Protein AF-A0A2D6HNE3-F1 (afdb_monomer)

pLDDT: mean 80.01, std 15.39, range [33.22, 96.12]

Secondary structure (DSSP, 8-state):
--SHHHHHHHHHHHHHHHHHHHHHHHHHHHHHHHHHHHHHHHHHHHHHHHHHHHHHHHHHHHHHHHHHHHHHHHHHTTS------TT---HHHHHTGGGGGGG-HHHHHHHHHHHHHHHHHHHHHHTS-HHHHHHTHHHHHHHHHHHHHHHHHHHHHHHHHHHHHH-HHHHHHHHHHHHHHHHHHHHHHHHHTTSS----S---TTTTTT--HHHH--SHHHHHHHHHHHHHHHHHHHHHTTS-HHHHHHHHHHHHHHHHHHHHHHHTPPPPHHHHHHHHHHHHHH-

Mean predicted aligned error: 10.55 Å

Foldseek 3Di:
DPDPPVVVVVVCVVVVVVVVVVVVVVVVVVVVVVVVVVVVLLVLLLVLLVLLLLLLVLLVQQLVLLLVQLVQLVCVVPDVDDRDSVSNDCDSCVVCVVCLCSLPDLLSVLSCVLVVLSVVLSVVVVVDDPVVSNVCSVVNNLSSLLSSLSSLLSSLLSNLSSQVSVALVSLVVCVVVNLVVNQVSVLVLCVSLVQFDDPDDPDDPVNCPVDGSLNRGPDPVLSVLVVQLSVLVVVLSVPSNPDDSVVNSVSSSLSSLSSSVSSCVSNVRDDDPVSVVSVVVSVVVVD

Sequence (287 aa):
MSSTFVEFFAGSMPFWGAFSIASATLLAVLLNYRNTKKTNQKALLRKSSSFSSALASELIDNSHNLMDLYFQLQNLSKKNITVNYKKLSLSAYERLLDQIGDLGPDLSFMIVDAYGDIARLKSRLDIRTSKEIKEMLDDLLPDIQTVLIKATSASIVMYFYADYLCGKKWLKIIEKQRYLWFEQSLEEFMSYAGKVDIESGFIDIEAHQDKTLLQRVKNTEDKKYVQDIIKVYKTTYANIQTCEQWRAQLMLRAFYFKIKNRLCLILNAEADIYDKMSEKRFKEFLS

Solvent-accessible surface area (backbone atoms only — not comparable to full-atom values): 15774 Å² total; per-residue (Å²): 142,78,67,70,67,58,55,57,53,64,69,38,50,62,55,56,51,52,50,51,53,51,50,51,50,53,50,50,50,53,52,48,51,51,49,52,53,52,51,52,51,50,52,50,32,49,53,44,19,53,51,29,38,44,46,15,51,50,24,46,54,33,27,55,48,38,54,53,41,51,55,48,57,70,39,48,83,79,42,100,65,84,83,75,64,83,72,64,70,58,63,55,52,68,77,44,49,92,51,39,70,69,64,34,73,61,47,33,51,56,49,52,53,36,51,49,46,49,50,51,53,48,53,59,53,73,80,46,53,77,65,57,50,61,76,39,41,84,66,47,52,59,51,46,52,52,42,30,42,39,23,50,27,49,18,56,42,25,42,52,49,18,40,54,49,68,26,61,72,46,42,69,72,43,44,68,62,51,50,53,52,50,50,50,57,51,46,55,52,34,33,74,61,69,48,29,85,77,83,89,62,92,72,56,81,76,79,51,72,87,60,54,70,71,75,55,37,73,48,71,64,56,31,50,43,51,50,51,46,53,52,51,50,56,52,49,61,62,53,44,65,75,48,56,70,72,58,35,35,53,52,42,43,45,47,30,52,54,42,33,55,42,51,28,60,65,64,71,46,87,80,54,73,69,55,60,57,48,51,52,56,42,51,65,72,75,106

Radius of gyration: 27.33 Å; Cα contacts (8 Å, |Δi|>4): 211; chains: 1; bounding box: 67×38×105 Å

Nearest PDB structures (foldseek):
  8wjo-assembly1_B  TM=1.724E-01  e=1.726E+00  Saccharomyces cerevisiae S288C
  7n6g-assembly1_3T  TM=1.813E-01  e=3.077E+00  Chlamydomonas reinhardtii

Structure (mmCIF, N/CA/C/O backbone):
data_AF-A0A2D6HNE3-F1
#
_entry.id   AF-A0A2D6HNE3-F1
#
loop_
_atom_site.group_PDB
_atom_site.id
_atom_site.type_symbol
_atom_site.label_atom_id
_atom_site.label_alt_id
_atom_site.label_comp_id
_atom_site.label_asym_id
_atom_site.label_entity_id
_atom_site.label_seq_id
_atom_site.pdbx_PDB_ins_code
_atom_site.Cartn_x
_atom_site.Cartn_y
_atom_site.Cartn_z
_atom_site.occupancy
_atom_site.B_iso_or_equiv
_atom_site.auth_seq_id
_atom_site.auth_comp_id
_atom_site.auth_asym_id
_atom_site.auth_atom_id
_atom_site.pdbx_PDB_model_num
ATOM 1 N N . MET A 1 1 ? 42.423 5.170 -77.826 1.00 44.28 1 MET A N 1
ATOM 2 C CA . MET A 1 1 ? 41.278 4.528 -77.142 1.00 44.28 1 MET A CA 1
ATOM 3 C C . MET A 1 1 ? 41.383 4.780 -75.639 1.00 44.28 1 MET A C 1
ATOM 5 O O . MET A 1 1 ? 41.978 3.971 -74.945 1.00 44.28 1 MET A O 1
ATOM 9 N N . SER A 1 2 ? 40.880 5.912 -75.133 1.00 47.94 2 SER A N 1
ATOM 10 C CA . SER A 1 2 ? 40.871 6.189 -73.679 1.00 47.94 2 SER A CA 1
ATOM 11 C C . SER A 1 2 ? 39.792 7.191 -73.231 1.00 47.94 2 SER A C 1
ATOM 13 O O . SER A 1 2 ? 39.925 7.784 -72.166 1.00 47.94 2 SER A O 1
ATOM 15 N N . SER A 1 3 ? 38.740 7.420 -74.024 1.00 49.31 3 SER A N 1
ATOM 16 C CA . SER A 1 3 ? 37.690 8.403 -73.701 1.00 49.31 3 SER A CA 1
ATOM 17 C C . SER A 1 3 ? 36.470 7.803 -72.991 1.00 49.31 3 SER A C 1
ATOM 19 O O . SER A 1 3 ? 35.759 8.518 -72.302 1.00 49.31 3 SER A O 1
ATOM 21 N N . THR A 1 4 ? 36.252 6.489 -73.064 1.00 52.78 4 THR A N 1
ATOM 22 C CA . THR A 1 4 ? 35.036 5.846 -72.532 1.00 52.78 4 THR A CA 1
ATOM 23 C C . THR A 1 4 ? 35.067 5.550 -71.030 1.00 52.78 4 THR A C 1
ATOM 25 O O . THR A 1 4 ? 34.012 5.419 -70.417 1.00 52.78 4 THR A O 1
ATOM 28 N N . PHE A 1 5 ? 36.244 5.469 -70.398 1.00 45.00 5 PHE A N 1
ATOM 29 C CA . PHE A 1 5 ? 36.340 5.146 -68.964 1.00 45.00 5 PHE A CA 1
ATOM 30 C C . PHE A 1 5 ? 36.135 6.377 -68.064 1.00 45.00 5 PHE A C 1
ATOM 32 O O . PHE A 1 5 ? 35.533 6.271 -67.001 1.00 45.00 5 PHE A O 1
ATOM 39 N N . VAL A 1 6 ? 36.581 7.562 -68.497 1.00 45.06 6 VAL A N 1
ATOM 40 C CA . VAL A 1 6 ? 36.460 8.808 -67.716 1.00 45.06 6 VAL A CA 1
ATOM 41 C C . VAL A 1 6 ? 35.028 9.363 -67.756 1.00 45.06 6 VAL A C 1
ATOM 43 O O . VAL A 1 6 ? 34.525 9.833 -66.737 1.00 45.06 6 VAL A O 1
ATOM 46 N N . GLU A 1 7 ? 34.319 9.221 -68.880 1.00 45.00 7 GLU A N 1
ATOM 47 C CA . GLU A 1 7 ? 32.912 9.641 -69.004 1.00 45.00 7 GLU A CA 1
ATOM 48 C C . GLU A 1 7 ? 31.951 8.770 -68.171 1.00 45.00 7 GLU A C 1
ATOM 50 O O . GLU A 1 7 ? 30.965 9.276 -67.632 1.00 45.00 7 GLU A O 1
ATOM 55 N N . PHE A 1 8 ? 32.276 7.489 -67.955 1.00 46.25 8 PHE A N 1
ATOM 56 C CA . PHE A 1 8 ? 31.496 6.591 -67.092 1.00 46.25 8 PHE A CA 1
ATOM 57 C C . PHE A 1 8 ? 31.598 6.957 -65.596 1.00 46.25 8 PHE A C 1
ATOM 59 O O . PHE A 1 8 ? 30.633 6.809 -64.839 1.00 46.25 8 PHE A O 1
ATOM 66 N N . PHE A 1 9 ? 32.744 7.492 -65.156 1.00 43.78 9 PHE A N 1
ATOM 67 C CA . PHE A 1 9 ? 32.929 7.975 -63.780 1.00 43.78 9 PHE A CA 1
ATOM 68 C C . PHE A 1 9 ? 32.359 9.384 -63.557 1.00 43.78 9 PHE A C 1
ATOM 70 O O . PHE A 1 9 ? 31.815 9.657 -62.486 1.00 43.78 9 PHE A O 1
ATOM 77 N N . ALA A 1 10 ? 32.393 10.259 -64.567 1.00 44.25 10 ALA A N 1
ATOM 78 C CA . ALA A 1 10 ? 31.809 11.599 -64.471 1.00 44.25 10 ALA A CA 1
ATOM 79 C C . ALA A 1 10 ? 30.266 11.578 -64.415 1.00 44.25 10 ALA A C 1
ATOM 81 O O . ALA A 1 10 ? 29.666 12.359 -63.678 1.00 44.25 10 ALA A O 1
ATOM 82 N N . GLY A 1 11 ? 29.616 10.649 -65.129 1.00 46.47 11 GLY A N 1
ATOM 83 C CA . GLY A 1 11 ? 28.155 10.493 -65.114 1.00 46.47 11 GLY A CA 1
ATOM 84 C C . GLY A 1 11 ? 27.588 9.778 -63.878 1.00 46.47 11 GLY A C 1
ATOM 85 O O . GLY A 1 11 ? 26.399 9.901 -63.593 1.00 46.47 11 GLY A O 1
ATOM 86 N N . SER A 1 12 ? 28.416 9.050 -63.120 1.00 49.12 12 SER A N 1
ATOM 87 C CA . SER A 1 12 ? 27.979 8.261 -61.958 1.00 49.12 12 SER A CA 1
ATOM 88 C C . SER A 1 12 ? 28.211 8.958 -60.610 1.00 49.12 12 SER A C 1
ATOM 90 O O . SER A 1 12 ? 27.461 8.703 -59.666 1.00 49.12 12 SER A O 1
ATOM 92 N N . MET A 1 13 ? 29.162 9.896 -60.501 1.00 46.16 13 MET A N 1
ATOM 93 C CA . MET A 1 13 ? 29.389 10.693 -59.279 1.00 46.16 13 MET A CA 1
ATOM 94 C C . MET A 1 13 ? 28.135 11.397 -58.711 1.00 46.16 13 MET A C 1
ATOM 96 O O . MET A 1 13 ? 27.947 11.345 -57.492 1.00 46.16 13 MET A O 1
ATOM 100 N N . PRO A 1 14 ? 27.238 12.001 -59.520 1.00 54.00 14 PRO A N 1
ATOM 101 C CA . PRO A 1 14 ? 26.020 12.630 -59.003 1.00 54.00 14 PRO A CA 1
ATOM 102 C C . PRO A 1 14 ? 25.037 11.601 -58.431 1.00 54.00 14 PRO A C 1
ATOM 104 O O . PRO A 1 14 ? 24.342 11.883 -57.458 1.00 54.00 14 PRO A O 1
ATOM 107 N N . PHE A 1 15 ? 25.004 10.394 -59.005 1.00 53.91 15 PHE A N 1
ATOM 108 C CA . PHE A 1 15 ? 24.110 9.311 -58.596 1.00 53.91 15 PHE A CA 1
ATOM 109 C C . PHE A 1 15 ? 24.547 8.691 -57.261 1.00 53.91 15 PHE A C 1
ATOM 111 O O . PHE A 1 15 ? 23.729 8.521 -56.360 1.00 53.91 15 PHE A O 1
ATOM 118 N N . TRP A 1 16 ? 25.849 8.444 -57.081 1.00 49.53 16 TRP A N 1
ATOM 119 C CA . TRP A 1 16 ? 26.414 7.984 -55.805 1.00 49.53 16 TRP A CA 1
ATOM 120 C C . TRP A 1 16 ? 26.354 9.071 -54.715 1.00 49.53 16 TRP A C 1
ATOM 122 O O . TRP A 1 16 ? 26.069 8.772 -53.552 1.00 49.53 16 TRP A O 1
ATOM 132 N N . GLY A 1 17 ? 26.529 10.346 -55.084 1.00 50.38 17 GLY A N 1
ATOM 133 C CA . GLY A 1 17 ? 26.320 11.495 -54.195 1.00 50.38 17 GLY A CA 1
ATOM 134 C C . GLY A 1 17 ? 24.865 11.625 -53.730 1.00 50.38 17 GLY A C 1
ATOM 135 O O . GLY A 1 17 ? 24.599 11.705 -52.535 1.00 50.38 17 GLY A O 1
ATOM 136 N N . ALA A 1 18 ? 23.898 11.547 -54.646 1.00 59.28 18 ALA A N 1
ATOM 137 C CA . ALA A 1 18 ? 22.474 11.586 -54.311 1.00 59.28 18 ALA A CA 1
ATOM 138 C C . ALA A 1 18 ? 22.027 10.367 -53.483 1.00 59.28 18 ALA A C 1
ATOM 140 O O . ALA A 1 18 ? 21.265 10.520 -52.529 1.00 59.28 18 ALA A O 1
ATOM 141 N N . PHE A 1 19 ? 22.538 9.168 -53.784 1.00 57.62 19 PHE A N 1
ATOM 142 C CA . PHE A 1 19 ? 22.261 7.953 -53.011 1.00 57.62 19 PHE A CA 1
ATOM 143 C C . PHE A 1 19 ? 22.845 8.020 -51.588 1.00 57.62 19 PHE A C 1
ATOM 145 O O . PHE A 1 19 ? 22.177 7.658 -50.616 1.00 57.62 19 PHE A O 1
ATOM 152 N N . SER A 1 20 ? 24.065 8.542 -51.429 1.00 60.81 20 SER A N 1
ATOM 153 C CA . SER A 1 20 ? 24.679 8.738 -50.107 1.00 60.81 20 SER A CA 1
ATOM 154 C C . SER A 1 20 ? 23.940 9.793 -49.275 1.00 60.81 20 SER A C 1
ATOM 156 O O . SER A 1 20 ? 23.669 9.551 -48.101 1.00 60.81 20 SER A O 1
ATOM 158 N N . ILE A 1 21 ? 23.486 10.895 -49.882 1.00 67.88 21 ILE A N 1
ATOM 159 C CA . ILE A 1 21 ? 22.634 11.894 -49.214 1.00 67.88 21 ILE A CA 1
ATOM 160 C C . ILE A 1 21 ? 21.275 11.294 -48.832 1.00 67.88 21 ILE A C 1
ATOM 162 O O . ILE A 1 21 ? 20.827 11.470 -47.698 1.00 67.88 21 ILE A O 1
ATOM 166 N N . ALA A 1 22 ? 20.625 10.545 -49.727 1.00 66.25 22 ALA A N 1
ATOM 167 C CA . ALA A 1 22 ? 19.333 9.917 -49.451 1.00 66.25 22 ALA A CA 1
ATOM 168 C C . ALA A 1 22 ? 19.431 8.888 -48.310 1.00 66.25 22 ALA A C 1
ATOM 170 O O . ALA A 1 22 ? 18.613 8.901 -47.390 1.00 66.25 22 ALA A O 1
ATOM 171 N N . SER A 1 23 ? 20.470 8.048 -48.314 1.00 66.69 23 SER A N 1
ATOM 172 C CA . SER A 1 23 ? 20.719 7.068 -47.248 1.00 66.69 23 SER A CA 1
ATOM 173 C C . SER A 1 23 ? 21.070 7.723 -45.904 1.00 66.69 23 SER A C 1
ATOM 175 O O . SER A 1 23 ? 20.518 7.323 -44.877 1.00 66.69 23 SER A O 1
ATOM 177 N N . ALA A 1 24 ? 21.899 8.773 -45.895 1.00 70.44 24 ALA A N 1
ATOM 178 C CA . ALA A 1 24 ? 22.216 9.550 -44.696 1.00 70.44 24 ALA A CA 1
ATOM 179 C C . ALA A 1 24 ? 20.975 10.249 -44.123 1.00 70.44 24 ALA A C 1
ATOM 181 O O . ALA A 1 24 ? 20.759 10.241 -42.911 1.00 70.44 24 ALA A O 1
ATOM 182 N N . THR A 1 25 ? 20.118 10.787 -44.993 1.00 74.69 25 THR A N 1
ATOM 183 C CA . THR A 1 25 ? 18.842 11.400 -44.603 1.00 74.69 25 THR A CA 1
ATOM 184 C C . THR A 1 25 ? 17.909 10.367 -43.972 1.00 74.69 25 THR A C 1
ATOM 186 O O . THR A 1 25 ? 17.339 10.614 -42.911 1.00 74.69 25 THR A O 1
ATOM 189 N N . LEU A 1 26 ? 17.799 9.176 -44.566 1.00 74.00 26 LEU A N 1
ATOM 190 C CA . LEU A 1 26 ? 16.953 8.097 -44.055 1.00 74.00 26 LEU A CA 1
ATOM 191 C C . LEU A 1 26 ? 17.453 7.578 -42.695 1.00 74.00 26 LEU A C 1
ATOM 193 O O . LEU A 1 26 ? 16.664 7.405 -41.766 1.00 74.00 26 LEU A O 1
ATOM 197 N N . LEU A 1 27 ? 18.771 7.423 -42.535 1.00 78.12 27 LEU A N 1
ATOM 198 C CA . LEU A 1 27 ? 19.420 7.126 -41.252 1.00 78.12 27 LEU A CA 1
ATOM 199 C C . LEU A 1 27 ? 19.159 8.217 -40.206 1.00 78.12 27 LEU A C 1
ATOM 201 O O . LEU A 1 27 ? 18.800 7.896 -39.073 1.00 78.12 27 LEU A O 1
ATOM 205 N N . ALA A 1 28 ? 19.280 9.495 -40.572 1.00 75.56 28 ALA A N 1
ATOM 206 C CA . ALA A 1 28 ? 19.012 10.618 -39.676 1.00 75.56 28 ALA A CA 1
ATOM 207 C C . ALA A 1 28 ? 17.543 10.656 -39.223 1.00 75.56 28 ALA A C 1
ATOM 209 O O . ALA A 1 28 ? 17.274 10.840 -38.036 1.00 75.56 28 ALA A O 1
ATOM 210 N N . VAL A 1 29 ? 16.590 10.409 -40.128 1.00 82.44 29 VAL A N 1
ATOM 211 C CA . VAL A 1 29 ? 15.158 10.311 -39.797 1.00 82.44 29 VAL A CA 1
ATOM 212 C C . VAL A 1 29 ? 14.890 9.131 -38.860 1.00 82.44 29 VAL A C 1
ATOM 214 O O . VAL A 1 29 ? 14.188 9.300 -37.864 1.00 82.44 29 VAL A O 1
ATOM 217 N N . LEU A 1 30 ? 15.484 7.959 -39.107 1.00 81.38 30 LEU A N 1
ATOM 218 C CA . LEU A 1 30 ? 15.339 6.790 -38.231 1.00 81.38 30 LEU A CA 1
ATOM 219 C C . LEU A 1 30 ? 15.937 7.025 -36.836 1.00 81.38 30 LEU A C 1
ATOM 221 O O . LEU A 1 30 ? 15.330 6.641 -35.832 1.00 81.38 30 LEU A O 1
ATOM 225 N N . LEU A 1 31 ? 17.105 7.668 -36.754 1.00 80.56 31 LEU A N 1
ATOM 226 C CA . LEU A 1 31 ? 17.741 8.037 -35.488 1.00 80.56 31 LEU A CA 1
ATOM 227 C C . LEU A 1 31 ? 16.915 9.080 -34.730 1.00 80.56 31 LEU A C 1
ATOM 229 O O . LEU A 1 31 ? 16.682 8.908 -33.532 1.00 80.56 31 LEU A O 1
ATOM 233 N N . ASN A 1 32 ? 16.410 10.106 -35.418 1.00 80.50 32 ASN A N 1
ATOM 234 C CA . ASN A 1 32 ? 15.532 11.114 -34.828 1.00 80.50 32 ASN A CA 1
ATOM 235 C C . ASN A 1 32 ? 14.220 10.500 -34.342 1.00 80.50 32 ASN A C 1
ATOM 237 O O . ASN A 1 32 ? 13.839 10.727 -33.200 1.00 80.50 32 ASN A O 1
ATOM 241 N N . TYR A 1 33 ? 13.571 9.646 -35.135 1.00 83.75 33 TYR A N 1
ATOM 242 C CA . TYR A 1 33 ? 12.359 8.941 -34.717 1.00 83.75 33 TYR A CA 1
ATOM 243 C C . TYR A 1 33 ? 12.604 8.075 -33.474 1.00 83.75 33 TYR A C 1
ATOM 245 O O . TYR A 1 33 ? 11.836 8.130 -32.510 1.00 83.75 33 TYR A O 1
ATOM 253 N N . ARG A 1 34 ? 13.710 7.316 -33.444 1.00 81.12 34 ARG A N 1
ATOM 254 C CA . ARG A 1 34 ? 14.111 6.524 -32.270 1.00 81.12 34 ARG A CA 1
ATOM 255 C C . ARG A 1 34 ? 14.374 7.398 -31.044 1.00 81.12 34 ARG A C 1
ATOM 257 O O . ARG A 1 34 ? 13.927 7.044 -29.952 1.00 81.12 34 ARG A O 1
ATOM 264 N N . ASN A 1 35 ? 15.064 8.524 -31.211 1.00 80.31 35 ASN A N 1
ATOM 265 C CA . ASN A 1 35 ? 15.345 9.460 -30.126 1.00 80.31 35 ASN A CA 1
ATOM 266 C C . ASN A 1 35 ? 14.062 10.101 -29.594 1.00 80.31 35 ASN A C 1
ATOM 268 O O . ASN A 1 35 ? 13.835 10.057 -28.388 1.00 80.31 35 ASN A O 1
ATOM 272 N N . THR A 1 36 ? 13.181 10.601 -30.463 1.00 78.69 36 THR A N 1
ATOM 273 C CA . THR A 1 36 ? 11.876 11.157 -30.075 1.00 78.69 36 THR A CA 1
ATOM 274 C C . THR A 1 36 ? 11.032 10.114 -29.349 1.00 78.69 36 THR A C 1
ATOM 276 O O . THR A 1 36 ? 10.531 10.385 -28.259 1.00 78.69 36 THR A O 1
ATOM 279 N N . LYS A 1 37 ? 10.944 8.882 -29.873 1.00 83.88 37 LYS A N 1
ATOM 280 C CA . LYS A 1 37 ? 10.222 7.779 -29.218 1.00 83.88 37 LYS A CA 1
ATOM 281 C C . LYS A 1 37 ? 10.767 7.501 -27.813 1.00 83.88 37 LYS A C 1
ATOM 283 O O . LYS A 1 37 ? 9.996 7.378 -26.864 1.00 83.88 37 LYS A O 1
ATOM 288 N N . LYS A 1 38 ? 12.094 7.453 -27.660 1.00 80.75 38 LYS A N 1
ATOM 289 C CA . LYS A 1 38 ? 12.764 7.229 -26.369 1.00 80.75 38 LYS A CA 1
ATOM 290 C C . LYS A 1 38 ? 12.540 8.384 -25.389 1.00 80.75 38 LYS A C 1
ATOM 292 O O . LYS A 1 38 ? 12.350 8.139 -24.199 1.00 80.75 38 LYS A O 1
ATOM 297 N N . THR A 1 39 ? 12.561 9.627 -25.861 1.00 79.12 39 THR A N 1
ATOM 298 C CA . THR A 1 39 ? 12.307 10.818 -25.038 1.00 79.12 39 THR A CA 1
ATOM 299 C C . THR A 1 39 ? 10.858 10.861 -24.562 1.00 79.12 39 THR A C 1
ATOM 301 O O . THR A 1 39 ? 10.626 11.041 -23.367 1.00 79.12 39 THR A O 1
ATOM 304 N N . ASN A 1 40 ? 9.898 10.587 -25.448 1.00 82.25 40 ASN A N 1
ATOM 305 C CA . ASN A 1 40 ? 8.476 10.531 -25.105 1.00 82.25 40 ASN A CA 1
ATOM 306 C C . ASN A 1 40 ? 8.187 9.434 -24.077 1.00 82.25 40 ASN A C 1
ATOM 308 O O . ASN A 1 40 ? 7.503 9.681 -23.088 1.00 82.25 40 ASN A O 1
ATOM 312 N N . GLN A 1 41 ? 8.776 8.247 -24.248 1.00 84.69 41 GLN A N 1
ATOM 313 C CA . GLN A 1 41 ? 8.630 7.161 -23.279 1.00 84.69 41 GLN A CA 1
ATOM 314 C C . GLN A 1 41 ? 9.202 7.537 -21.903 1.00 84.69 41 GLN A C 1
ATOM 316 O O . GLN A 1 41 ? 8.577 7.269 -20.883 1.00 84.69 41 GLN A O 1
ATOM 321 N N . LYS A 1 42 ? 10.364 8.202 -21.849 1.00 83.75 42 LYS A N 1
ATOM 322 C CA . LYS A 1 42 ? 10.925 8.698 -20.580 1.00 83.75 42 LYS A CA 1
ATOM 323 C C . LYS A 1 42 ? 10.032 9.745 -19.914 1.00 83.75 42 LYS A C 1
ATOM 325 O O . LYS A 1 42 ? 9.922 9.742 -18.692 1.00 83.75 42 LYS A O 1
ATOM 330 N N . ALA A 1 43 ? 9.437 10.648 -20.692 1.00 81.62 43 ALA A N 1
ATOM 331 C CA . ALA A 1 43 ? 8.524 11.661 -20.174 1.00 81.62 43 ALA A CA 1
ATOM 332 C C . ALA A 1 43 ? 7.255 11.021 -19.588 1.00 81.62 43 ALA A C 1
ATOM 334 O O . ALA A 1 43 ? 6.874 11.362 -18.470 1.00 81.62 43 ALA A O 1
ATOM 335 N N . LEU A 1 44 ? 6.674 10.041 -20.290 1.00 84.56 44 LEU A N 1
ATOM 336 C CA . LEU A 1 44 ? 5.535 9.256 -19.807 1.00 84.56 44 LEU A CA 1
ATOM 337 C C . LEU A 1 44 ? 5.864 8.566 -18.477 1.00 84.56 44 LEU A C 1
ATOM 339 O O . LEU A 1 44 ? 5.163 8.772 -17.496 1.00 84.56 44 LEU A O 1
ATOM 343 N N . LEU A 1 45 ? 6.980 7.829 -18.410 1.00 85.69 45 LEU A N 1
ATOM 344 C CA . LEU A 1 45 ? 7.395 7.125 -17.190 1.00 85.69 45 LEU A CA 1
ATOM 345 C C . LEU A 1 45 ? 7.594 8.073 -16.000 1.00 85.69 45 LEU A C 1
ATOM 347 O O . LEU A 1 45 ? 7.209 7.740 -14.883 1.00 85.69 45 LEU A O 1
ATOM 351 N N . ARG A 1 46 ? 8.158 9.266 -16.228 1.00 84.69 46 ARG A N 1
ATOM 352 C CA . ARG A 1 46 ? 8.294 10.295 -15.184 1.00 84.69 46 ARG A CA 1
ATOM 353 C C . ARG A 1 46 ? 6.937 10.783 -14.693 1.00 84.69 46 ARG A C 1
ATOM 355 O O . ARG A 1 46 ? 6.739 10.854 -13.487 1.00 84.69 46 ARG A O 1
ATOM 362 N N . LYS A 1 47 ? 6.007 11.073 -15.606 1.00 86.88 47 LYS A N 1
ATOM 363 C CA . LYS A 1 47 ? 4.641 11.483 -15.261 1.00 86.88 47 LYS A CA 1
ATOM 364 C C . LYS A 1 47 ? 3.941 10.400 -14.430 1.00 86.88 47 LYS A C 1
ATOM 366 O O . LYS A 1 47 ? 3.475 10.691 -13.333 1.00 86.88 47 LYS A O 1
ATOM 371 N N . SER A 1 48 ? 3.969 9.146 -14.887 1.00 86.12 48 SER A N 1
ATOM 372 C CA . SER A 1 48 ? 3.391 8.001 -14.169 1.00 86.12 48 SER A CA 1
ATOM 373 C C . SER A 1 48 ? 4.051 7.769 -12.807 1.00 86.12 48 SER A C 1
ATOM 375 O O . SER A 1 48 ? 3.368 7.441 -11.840 1.00 86.12 48 SER A O 1
ATOM 377 N N . SER A 1 49 ? 5.370 7.967 -12.704 1.00 89.94 49 SER A N 1
ATOM 378 C CA . SER A 1 49 ? 6.104 7.877 -11.439 1.00 89.94 49 SER A CA 1
ATOM 379 C C . SER A 1 49 ? 5.673 8.963 -10.459 1.00 89.94 49 SER A C 1
ATOM 381 O O . SER A 1 49 ? 5.435 8.658 -9.292 1.00 89.94 49 SER A O 1
ATOM 383 N N . SER A 1 50 ? 5.560 10.214 -10.913 1.00 90.81 50 SER A N 1
ATOM 384 C CA . SER A 1 50 ? 5.096 11.330 -10.086 1.00 90.81 50 SER A CA 1
ATOM 385 C C . SER A 1 50 ? 3.661 11.117 -9.620 1.00 90.81 50 SER A C 1
ATOM 387 O O . SER A 1 50 ? 3.370 11.320 -8.446 1.00 90.81 50 SER A O 1
ATOM 389 N N . PHE A 1 51 ? 2.786 10.645 -10.509 1.00 91.19 51 PHE A N 1
ATOM 390 C CA . PHE A 1 51 ? 1.410 10.316 -10.162 1.00 91.19 51 PHE A CA 1
ATOM 391 C C . PHE A 1 51 ? 1.327 9.182 -9.132 1.00 91.19 51 PHE A C 1
ATOM 393 O O . PHE A 1 51 ? 0.692 9.347 -8.093 1.00 91.19 51 PHE A O 1
ATOM 400 N N . SER A 1 52 ? 2.042 8.075 -9.359 1.00 93.31 52 SER A N 1
ATOM 401 C CA . SER A 1 52 ? 2.104 6.951 -8.411 1.00 93.31 52 SER A CA 1
ATOM 402 C C . SER A 1 52 ? 2.612 7.405 -7.040 1.00 93.31 52 SER A C 1
ATOM 404 O O . SER A 1 52 ? 2.043 7.039 -6.018 1.00 93.31 52 SER A O 1
ATOM 406 N N . SER A 1 53 ? 3.641 8.258 -7.002 1.00 93.31 53 SER A N 1
ATOM 407 C CA . SER A 1 53 ? 4.168 8.813 -5.750 1.00 93.31 53 SER A CA 1
ATOM 408 C C . SER A 1 53 ? 3.173 9.740 -5.045 1.00 93.31 53 SER A C 1
ATOM 410 O O . SER A 1 53 ? 3.105 9.719 -3.819 1.00 93.31 53 SER A O 1
ATOM 412 N N . ALA A 1 54 ? 2.412 10.548 -5.790 1.00 92.94 54 ALA A N 1
ATOM 413 C CA . ALA A 1 54 ? 1.401 11.439 -5.222 1.00 92.94 54 ALA A CA 1
ATOM 414 C C . ALA A 1 54 ? 0.257 10.645 -4.574 1.00 92.94 54 ALA A C 1
ATOM 416 O O . ALA A 1 54 ? -0.111 10.927 -3.435 1.00 92.94 54 ALA A O 1
ATOM 417 N N . LEU A 1 55 ? -0.239 9.607 -5.261 1.00 94.19 55 LEU A N 1
ATOM 418 C CA . LEU A 1 55 ? -1.221 8.675 -4.698 1.00 94.19 55 LEU A CA 1
ATOM 419 C C . LEU A 1 55 ? -0.672 7.975 -3.454 1.00 94.19 55 LEU A C 1
ATOM 421 O O . LEU A 1 55 ? -1.350 7.893 -2.436 1.00 94.19 55 LEU A O 1
ATOM 425 N N . ALA A 1 56 ? 0.568 7.487 -3.520 1.00 94.62 56 ALA A N 1
ATOM 426 C CA . ALA A 1 56 ? 1.189 6.799 -2.400 1.00 94.62 56 ALA A CA 1
ATOM 427 C C . ALA A 1 56 ? 1.293 7.697 -1.159 1.00 94.62 56 ALA A C 1
ATOM 429 O O . ALA A 1 56 ? 0.983 7.247 -0.061 1.00 94.62 56 ALA A O 1
ATOM 430 N N . SER A 1 57 ? 1.686 8.964 -1.335 1.00 93.81 57 SER A N 1
ATOM 431 C CA . SER A 1 57 ? 1.763 9.938 -0.242 1.00 93.81 57 SER A CA 1
ATOM 432 C C . SER A 1 57 ? 0.395 10.204 0.383 1.00 93.81 57 SER A C 1
ATOM 434 O O . SER A 1 57 ? 0.255 10.100 1.596 1.00 93.81 57 SER A O 1
ATOM 436 N N . GLU A 1 58 ? -0.628 10.481 -0.429 1.00 95.81 58 GLU A N 1
ATOM 437 C CA . GLU A 1 58 ? -1.976 10.749 0.088 1.00 95.81 58 GLU A CA 1
ATOM 438 C C . GLU A 1 58 ? -2.579 9.520 0.789 1.00 95.81 58 GLU A C 1
ATOM 440 O O . GLU A 1 58 ? -3.269 9.653 1.799 1.00 95.81 58 GLU A O 1
ATOM 445 N N . LEU A 1 59 ? -2.295 8.308 0.304 1.00 96.12 59 LEU A N 1
ATOM 446 C CA . LEU A 1 59 ? -2.730 7.071 0.956 1.00 96.12 59 LEU A CA 1
ATOM 447 C C . LEU A 1 59 ? -2.030 6.827 2.302 1.00 96.12 59 LEU A C 1
ATOM 449 O O . LEU A 1 59 ? -2.656 6.263 3.198 1.00 96.12 59 LEU A O 1
ATOM 453 N N . ILE A 1 60 ? -0.774 7.255 2.473 1.00 93.75 60 ILE A N 1
ATOM 454 C CA . ILE A 1 60 ? -0.105 7.242 3.787 1.00 93.75 60 ILE A CA 1
ATOM 455 C C . ILE A 1 60 ? -0.798 8.211 4.735 1.00 93.75 60 ILE A C 1
ATOM 457 O O . ILE A 1 60 ? -1.182 7.805 5.829 1.00 93.75 60 ILE A O 1
ATOM 461 N N . ASP A 1 61 ? -1.022 9.451 4.298 1.00 93.06 61 ASP A N 1
ATOM 462 C CA . ASP A 1 61 ? -1.694 10.455 5.124 1.00 93.06 61 ASP A CA 1
ATOM 463 C C . ASP A 1 61 ? -3.084 9.954 5.544 1.00 93.06 61 ASP A C 1
ATOM 465 O O . ASP A 1 61 ? -3.472 10.037 6.710 1.00 93.06 61 ASP A O 1
ATOM 469 N N . ASN A 1 62 ? -3.826 9.352 4.611 1.00 94.81 62 ASN A N 1
ATOM 470 C CA . ASN A 1 62 ? -5.102 8.708 4.905 1.00 94.81 62 ASN A CA 1
ATOM 471 C C . ASN A 1 62 ? -4.954 7.538 5.885 1.00 94.81 62 ASN A C 1
ATOM 473 O O . ASN A 1 62 ? -5.760 7.437 6.803 1.00 94.81 62 ASN A O 1
ATOM 477 N N . SER A 1 63 ? -3.935 6.686 5.742 1.00 93.31 63 SER A N 1
ATOM 478 C CA . SER A 1 63 ? -3.648 5.594 6.682 1.00 93.31 63 SER A CA 1
ATOM 479 C C . SER A 1 63 ? -3.456 6.123 8.107 1.00 93.31 63 SER A C 1
ATOM 481 O O . SER A 1 63 ? -4.099 5.633 9.033 1.00 93.31 63 SER A O 1
ATOM 483 N N . HIS A 1 64 ? -2.644 7.166 8.299 1.00 90.50 64 HIS A N 1
ATOM 484 C CA . HIS A 1 64 ? -2.450 7.787 9.616 1.00 90.50 64 HIS A CA 1
ATOM 485 C C . HIS A 1 64 ? -3.741 8.411 10.154 1.00 90.50 64 HIS A C 1
ATOM 487 O O . HIS A 1 64 ? -4.119 8.176 11.301 1.00 90.50 64 HIS A O 1
ATOM 493 N N . ASN A 1 65 ? -4.481 9.130 9.309 1.00 91.25 65 ASN A N 1
ATOM 494 C CA . ASN A 1 65 ? -5.759 9.730 9.692 1.00 91.25 65 ASN A CA 1
ATOM 495 C C . ASN A 1 65 ? -6.822 8.682 10.067 1.00 91.25 65 ASN A C 1
ATOM 497 O O . ASN A 1 65 ? -7.657 8.944 10.933 1.00 91.25 65 ASN A O 1
ATOM 501 N N . LEU A 1 66 ? -6.808 7.503 9.440 1.00 92.38 66 LEU A N 1
ATOM 502 C CA . LEU A 1 66 ? -7.699 6.387 9.768 1.00 92.38 66 LEU A CA 1
ATOM 503 C C . LEU A 1 66 ? -7.337 5.746 11.112 1.00 92.38 66 LE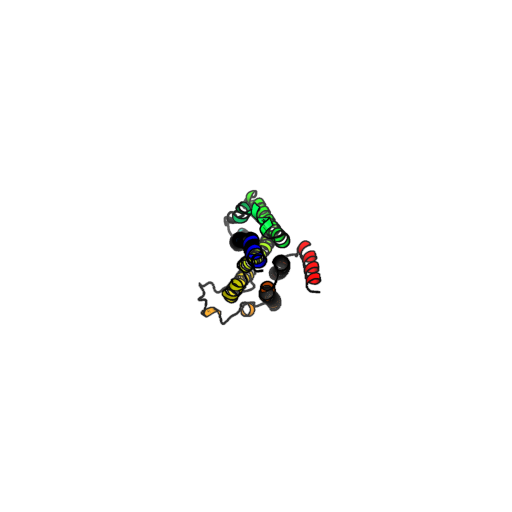U A C 1
ATOM 505 O O . LEU A 1 66 ? -8.241 5.429 11.884 1.00 92.38 66 LEU A O 1
ATOM 509 N N . MET A 1 67 ? -6.044 5.604 11.423 1.00 90.50 67 MET A N 1
ATOM 510 C CA . MET A 1 67 ? -5.589 5.151 12.745 1.00 90.50 67 MET A CA 1
ATOM 511 C C . MET A 1 67 ? -6.042 6.126 13.843 1.00 90.50 67 MET A C 1
ATOM 513 O O . MET A 1 67 ? -6.652 5.708 14.830 1.00 90.50 67 MET A O 1
ATOM 517 N N . ASP A 1 68 ? -5.832 7.430 13.638 1.00 88.06 68 ASP A N 1
ATOM 518 C CA . ASP A 1 68 ? -6.306 8.487 14.541 1.00 88.06 68 ASP A CA 1
ATOM 519 C C . ASP A 1 68 ? -7.826 8.430 14.729 1.00 88.06 68 ASP A C 1
ATOM 521 O O . ASP A 1 68 ? -8.331 8.502 15.854 1.00 88.06 68 ASP A O 1
ATOM 525 N N . LEU A 1 69 ? -8.567 8.298 13.625 1.00 89.00 69 LEU A N 1
ATOM 526 C CA . LEU A 1 69 ? -10.022 8.213 13.639 1.00 89.00 69 LEU A CA 1
ATOM 527 C C . LEU A 1 69 ? -10.497 6.993 14.430 1.00 89.00 69 LEU A C 1
ATOM 529 O O . LEU A 1 69 ? -11.392 7.125 15.262 1.00 89.00 69 LEU A O 1
ATOM 533 N N . TYR A 1 70 ? -9.883 5.829 14.219 1.00 89.06 70 TYR A N 1
ATOM 534 C CA . TYR A 1 70 ? -10.207 4.610 14.955 1.00 89.06 70 TYR A CA 1
ATOM 535 C C . TYR A 1 70 ? -10.067 4.816 16.469 1.00 89.06 70 TYR A C 1
ATOM 537 O O . TYR A 1 70 ? -11.004 4.539 17.221 1.00 89.06 70 TYR A O 1
ATOM 545 N N . PHE A 1 71 ? -8.941 5.375 16.928 1.00 85.38 71 PHE A N 1
ATOM 546 C CA . PHE A 1 71 ? -8.730 5.643 18.353 1.00 85.38 71 PHE A CA 1
ATOM 547 C C . PHE A 1 71 ? -9.679 6.713 18.902 1.00 85.38 71 PHE A C 1
ATOM 549 O O . PHE A 1 71 ? -10.135 6.604 20.044 1.00 85.38 71 PHE A O 1
ATOM 556 N N . GLN A 1 72 ? -10.012 7.741 18.116 1.00 84.50 72 GLN A N 1
ATOM 557 C CA . GLN A 1 72 ? -11.021 8.729 18.505 1.00 84.50 72 GLN A CA 1
ATOM 558 C C . GLN A 1 72 ? -12.385 8.068 18.704 1.00 84.50 72 GLN A C 1
ATOM 560 O O . GLN A 1 72 ? -13.009 8.282 19.745 1.00 84.50 72 GLN A O 1
ATOM 565 N N . LEU A 1 73 ? -12.823 7.234 17.754 1.00 84.12 73 LEU A N 1
ATOM 566 C CA . LEU A 1 73 ? -14.102 6.535 17.843 1.00 84.12 73 LEU A CA 1
ATOM 567 C C . LEU A 1 73 ? -14.135 5.591 19.042 1.00 84.12 73 LEU A C 1
ATOM 569 O O . LEU A 1 73 ? -15.052 5.673 19.855 1.00 84.12 73 LEU A O 1
ATOM 573 N N . GLN A 1 74 ? -13.102 4.769 19.230 1.00 81.56 74 GLN A N 1
ATOM 574 C CA . GLN A 1 74 ? -13.020 3.850 20.367 1.00 81.56 74 GLN A CA 1
ATOM 575 C C . GLN A 1 74 ? -13.148 4.584 21.720 1.00 81.56 74 GLN A C 1
ATOM 577 O O . GLN A 1 74 ? -13.736 4.063 22.673 1.00 81.56 74 GLN A O 1
ATOM 582 N N . ASN A 1 75 ? -12.657 5.827 21.796 1.00 79.19 75 ASN A N 1
ATOM 583 C CA . ASN A 1 75 ? -12.708 6.666 22.991 1.00 79.19 75 ASN A CA 1
ATOM 584 C C . ASN A 1 75 ? -13.982 7.526 23.135 1.00 79.19 75 ASN A C 1
ATOM 586 O O . ASN A 1 75 ? -14.215 8.043 24.232 1.00 79.19 75 ASN A O 1
ATOM 590 N N . LEU A 1 76 ? -14.848 7.633 22.115 1.00 71.88 76 LEU A N 1
ATOM 591 C CA . LEU A 1 76 ? -16.158 8.315 22.213 1.00 71.88 76 LEU A CA 1
ATOM 592 C C . LEU A 1 76 ? -17.078 7.700 23.273 1.00 71.88 76 LEU A C 1
ATOM 594 O O . LEU A 1 76 ? -17.965 8.361 23.823 1.00 71.88 76 LEU A O 1
ATOM 598 N N . SER A 1 77 ? -16.895 6.410 23.551 1.00 61.47 77 SER A N 1
ATOM 599 C CA . SER A 1 77 ? -17.608 5.716 24.624 1.00 61.47 77 SER A CA 1
ATOM 600 C C . SER A 1 77 ? -17.222 6.252 26.010 1.00 61.47 77 SER A C 1
ATOM 602 O O . SER A 1 77 ? -18.060 6.264 26.907 1.00 61.47 77 SER A O 1
ATOM 604 N N . LYS A 1 78 ? -15.988 6.756 26.167 1.00 63.38 78 LYS A N 1
ATOM 605 C CA . LYS A 1 78 ? -15.376 7.128 27.453 1.00 63.38 78 LYS A CA 1
ATOM 606 C C . LYS A 1 78 ? -15.325 8.637 27.705 1.00 63.38 78 LYS A C 1
ATOM 608 O O . LYS A 1 78 ? -15.295 9.047 28.862 1.00 63.38 78 LYS A O 1
ATOM 613 N N . LYS A 1 79 ? -15.271 9.470 26.659 1.00 62.19 79 LYS A N 1
ATOM 614 C CA . LYS A 1 79 ? -15.163 10.939 26.758 1.00 62.19 79 LYS A CA 1
ATOM 615 C C . LYS A 1 79 ? -15.926 11.629 25.621 1.00 62.19 79 LYS A C 1
ATOM 617 O O . LYS A 1 79 ? -16.005 11.095 24.519 1.00 62.19 79 LYS A O 1
ATOM 622 N N . ASN A 1 80 ? -16.423 12.847 25.864 1.00 58.66 80 ASN A N 1
ATOM 623 C CA . ASN A 1 80 ? -16.932 13.725 24.803 1.00 58.66 80 ASN A CA 1
ATOM 624 C C . ASN A 1 80 ? -15.750 14.250 23.976 1.00 58.66 80 ASN A C 1
ATOM 626 O O . ASN A 1 80 ? -15.162 15.280 24.299 1.00 58.66 80 ASN A O 1
ATOM 630 N N . ILE A 1 81 ? -15.376 13.502 22.942 1.00 63.78 81 ILE A N 1
ATOM 631 C CA . ILE A 1 81 ? -14.333 13.866 21.981 1.00 63.78 81 ILE A CA 1
ATOM 632 C C . ILE A 1 81 ? -15.018 14.278 20.677 1.00 63.78 81 ILE A C 1
ATOM 634 O O . ILE A 1 81 ? -15.950 13.617 20.221 1.00 63.78 81 ILE A O 1
ATOM 638 N N . THR A 1 82 ? -14.558 15.362 20.059 1.00 64.88 82 THR A N 1
ATOM 639 C CA . THR A 1 82 ? -14.989 15.731 18.708 1.00 64.88 82 THR A CA 1
ATOM 640 C C . THR A 1 82 ? -14.275 14.841 17.696 1.00 64.88 82 THR A C 1
ATOM 642 O O . THR A 1 82 ? -13.047 14.843 17.635 1.00 64.88 82 THR A O 1
ATOM 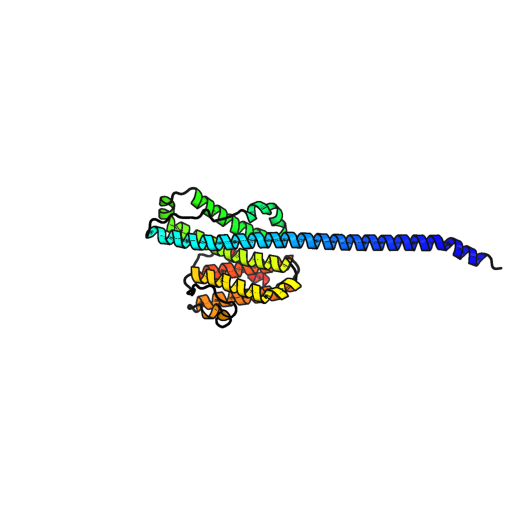645 N N . VAL A 1 83 ? -15.034 14.097 16.891 1.00 68.38 83 VAL A N 1
ATOM 646 C CA . VAL A 1 83 ? -14.488 13.238 15.831 1.00 68.38 83 VAL A CA 1
ATOM 647 C C . VAL A 1 83 ? -13.978 14.108 14.685 1.00 68.38 83 VAL A C 1
ATOM 649 O O . VAL A 1 83 ? -14.757 14.833 14.067 1.00 68.38 83 VAL A O 1
ATOM 652 N N . ASN A 1 84 ? -12.683 14.037 14.375 1.00 68.06 84 ASN A N 1
ATOM 653 C CA . ASN A 1 84 ? -12.077 14.815 13.297 1.00 68.06 84 ASN A CA 1
ATOM 654 C C . ASN A 1 84 ? -11.689 13.924 12.109 1.00 68.06 84 ASN A C 1
ATOM 656 O O . ASN A 1 84 ? -10.522 13.594 11.912 1.00 68.06 84 ASN A O 1
ATOM 660 N N . TYR A 1 85 ? -12.682 13.563 11.296 1.00 69.31 85 TYR A N 1
ATOM 661 C CA . TYR A 1 85 ? -12.515 12.738 10.092 1.00 69.31 85 TYR A CA 1
ATOM 662 C C . TYR A 1 85 ? -12.339 13.560 8.801 1.00 69.31 85 TYR A C 1
ATOM 664 O O . TYR A 1 85 ? -12.089 13.006 7.730 1.00 69.31 85 TYR A O 1
ATOM 672 N N . LYS A 1 86 ? -12.424 14.899 8.878 1.00 69.94 86 LYS A N 1
ATOM 673 C CA . LYS A 1 86 ? -12.279 15.795 7.712 1.00 69.94 86 LYS A CA 1
ATOM 674 C C . LYS A 1 86 ? -10.912 15.692 7.032 1.00 69.94 86 LYS A C 1
ATOM 676 O O . LYS A 1 86 ? -10.786 16.108 5.885 1.00 69.94 86 LYS A O 1
ATOM 681 N N . LYS A 1 87 ? -9.926 15.112 7.721 1.00 80.31 87 LYS A N 1
ATOM 682 C CA . LYS A 1 87 ? -8.567 14.890 7.224 1.00 80.31 87 LYS A CA 1
ATOM 683 C C . LYS A 1 87 ? -8.463 13.816 6.130 1.00 80.31 87 LYS A C 1
ATOM 685 O O . LYS A 1 87 ? -7.453 13.793 5.440 1.00 80.31 87 LYS A O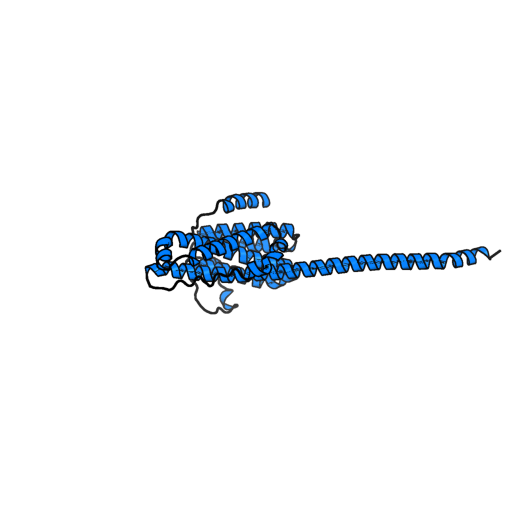 1
ATOM 690 N N . LEU A 1 88 ? -9.481 12.965 5.937 1.00 88.19 88 LEU A N 1
ATOM 691 C CA . LEU A 1 88 ? -9.490 12.008 4.821 1.00 88.19 88 LEU A CA 1
ATOM 692 C C . LEU A 1 88 ? -9.537 12.763 3.483 1.00 88.19 88 LEU A C 1
ATOM 694 O O . LEU A 1 88 ? -10.524 13.450 3.197 1.00 88.19 88 LEU A O 1
ATOM 698 N N . SER A 1 89 ? -8.476 12.646 2.686 1.00 90.12 89 SER A N 1
ATOM 699 C CA . SER A 1 89 ? -8.275 13.378 1.434 1.00 90.12 89 SER A CA 1
ATOM 700 C C . SER A 1 89 ? -8.433 12.472 0.215 1.00 90.12 89 SER A C 1
ATOM 702 O O . SER A 1 89 ? -7.992 11.325 0.214 1.00 90.12 89 SER A O 1
ATOM 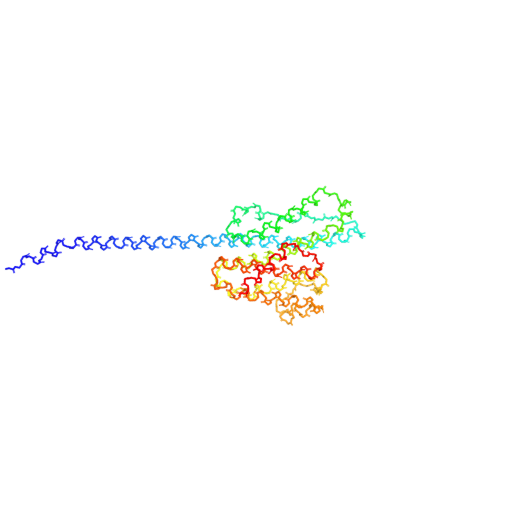704 N N . LEU A 1 90 ? -9.034 13.022 -0.838 1.00 91.56 90 LEU A N 1
ATOM 705 C CA . LEU A 1 90 ? -9.133 12.417 -2.172 1.00 91.56 90 LEU A CA 1
ATOM 706 C C . LEU A 1 90 ? -8.447 13.299 -3.232 1.00 91.56 90 LEU A C 1
ATOM 708 O O . LEU A 1 90 ? -8.591 13.072 -4.427 1.00 91.56 90 LEU A O 1
ATOM 712 N N . SER A 1 91 ? -7.737 14.345 -2.805 1.00 91.12 91 SER A N 1
ATOM 713 C CA . SER A 1 91 ? -7.271 15.436 -3.657 1.00 91.12 91 SER A CA 1
ATOM 714 C C . SER A 1 91 ? -6.290 15.003 -4.747 1.00 91.12 91 SER A C 1
ATOM 716 O O . SER A 1 91 ? -6.387 15.486 -5.874 1.00 91.12 91 SER A O 1
ATOM 718 N N . ALA A 1 92 ? -5.344 14.114 -4.439 1.00 87.88 92 ALA A N 1
ATOM 719 C CA . ALA A 1 92 ? -4.379 13.627 -5.414 1.00 87.88 92 ALA A CA 1
ATOM 720 C C . ALA A 1 92 ? -5.077 12.715 -6.423 1.00 87.88 92 ALA A C 1
ATOM 722 O O . ALA A 1 92 ? -4.857 12.856 -7.625 1.00 87.88 92 ALA A O 1
ATOM 723 N N . TYR A 1 93 ? -5.961 11.840 -5.937 1.00 90.38 93 TYR A N 1
ATOM 724 C CA . TYR A 1 93 ? -6.779 10.977 -6.783 1.00 90.38 93 TYR A CA 1
ATOM 725 C C . TYR A 1 93 ? -7.689 11.774 -7.727 1.00 90.38 93 TYR A C 1
ATOM 727 O O . TYR A 1 93 ? -7.656 11.545 -8.931 1.00 90.38 93 TYR A O 1
ATOM 735 N N . GLU A 1 94 ? -8.436 12.756 -7.222 1.00 91.81 94 GLU A N 1
ATOM 736 C CA . GLU A 1 94 ? -9.352 13.586 -8.015 1.00 91.81 94 GLU A CA 1
ATOM 737 C C . GLU A 1 94 ? -8.618 14.448 -9.048 1.00 91.81 94 GLU A C 1
ATOM 739 O O . GLU A 1 94 ? -9.041 14.530 -10.200 1.00 91.81 94 GLU A O 1
ATOM 744 N N . ARG A 1 95 ? -7.497 15.076 -8.663 1.00 90.81 95 ARG A N 1
ATOM 745 C CA . ARG A 1 95 ? -6.723 15.948 -9.567 1.00 90.81 95 ARG A CA 1
ATOM 746 C C . ARG A 1 95 ? -6.025 15.194 -10.691 1.00 90.81 95 ARG A C 1
ATOM 748 O O . ARG A 1 95 ? -5.698 15.815 -11.697 1.00 90.81 95 ARG A O 1
ATOM 755 N N . LEU A 1 96 ? -5.721 13.914 -10.488 1.00 87.12 96 LEU A N 1
ATOM 756 C CA . LEU A 1 96 ? -4.897 13.111 -11.395 1.00 87.12 96 LEU A CA 1
ATOM 757 C C . LEU A 1 96 ? -5.658 11.885 -11.928 1.00 87.12 96 LEU A C 1
ATOM 759 O O . LEU A 1 96 ? -5.049 10.950 -12.448 1.00 87.12 96 LEU A O 1
ATOM 763 N N . LEU A 1 97 ? -6.991 11.876 -11.813 1.00 87.19 97 LEU A N 1
ATOM 764 C CA . LEU A 1 97 ? -7.846 10.766 -12.238 1.00 87.19 97 LEU A CA 1
ATOM 765 C C . LEU A 1 97 ? -7.719 10.476 -13.739 1.00 87.19 97 LEU A C 1
ATOM 767 O O . LEU A 1 97 ? -7.775 9.322 -14.155 1.00 87.19 97 LEU A O 1
ATOM 771 N N . ASP A 1 98 ? -7.485 11.505 -14.553 1.00 86.06 98 ASP A N 1
ATOM 772 C CA . ASP A 1 98 ? -7.215 11.386 -15.989 1.00 86.06 98 ASP A CA 1
ATOM 773 C C . ASP A 1 98 ? -5.964 10.539 -16.292 1.00 86.06 98 ASP A C 1
ATOM 775 O O . ASP A 1 98 ? -5.852 9.951 -17.366 1.00 86.06 98 ASP A O 1
ATOM 779 N N . GLN A 1 99 ? -5.046 10.429 -15.328 1.00 86.06 99 GLN A N 1
ATOM 780 C CA . GLN A 1 99 ? -3.792 9.678 -15.425 1.00 86.06 99 GLN A CA 1
ATOM 781 C C . GLN A 1 99 ? -3.915 8.259 -14.861 1.00 86.06 99 GLN A C 1
ATOM 783 O O . GLN A 1 99 ? -2.958 7.488 -14.934 1.00 86.06 99 GLN A O 1
ATOM 788 N N . ILE A 1 100 ? -5.084 7.866 -14.333 1.00 85.94 100 ILE A N 1
ATOM 789 C CA . ILE A 1 100 ? -5.294 6.541 -13.725 1.00 85.94 100 ILE A CA 1
ATOM 790 C C . ILE A 1 100 ? -4.977 5.400 -14.696 1.00 85.94 100 ILE A C 1
ATOM 792 O O . ILE A 1 100 ? -4.439 4.374 -14.279 1.00 85.94 100 ILE A O 1
ATOM 796 N N . GLY A 1 101 ? -5.251 5.590 -15.992 1.00 83.50 101 GLY A N 1
ATOM 797 C CA . GLY A 1 101 ? -4.954 4.614 -17.041 1.00 83.50 101 GLY A CA 1
ATOM 798 C C . GLY A 1 101 ? -3.455 4.377 -17.250 1.00 83.50 101 GLY A C 1
ATOM 799 O O . GLY A 1 101 ? -3.063 3.268 -17.613 1.00 83.50 101 GLY A O 1
ATOM 800 N N . ASP A 1 102 ? -2.611 5.366 -16.938 1.00 84.12 102 ASP A N 1
ATOM 801 C CA . ASP A 1 102 ? -1.153 5.270 -17.080 1.00 84.12 102 ASP A CA 1
ATOM 802 C C . ASP A 1 102 ? -0.526 4.317 -16.039 1.00 84.12 102 ASP A C 1
ATOM 804 O O . ASP A 1 102 ? 0.613 3.871 -16.205 1.00 84.12 102 ASP A O 1
ATOM 808 N N . LEU A 1 103 ? -1.261 3.965 -14.974 1.00 86.06 103 LEU A N 1
ATOM 809 C CA . LEU A 1 103 ? -0.835 2.942 -14.009 1.00 86.06 103 LEU A CA 1
ATOM 810 C C . LEU A 1 103 ? -0.908 1.528 -14.593 1.00 86.06 103 LEU A C 1
ATOM 812 O O . LEU A 1 103 ? -0.130 0.661 -14.191 1.00 86.06 103 LEU A O 1
ATOM 816 N N . GLY A 1 104 ? -1.804 1.328 -15.560 1.00 86.06 104 GLY A N 1
ATOM 817 C CA . GLY A 1 104 ? -2.193 0.035 -16.098 1.00 86.06 104 GLY A CA 1
ATOM 818 C C . GLY A 1 104 ? -3.252 -0.680 -15.245 1.00 86.06 104 GLY A C 1
ATOM 819 O O . GLY A 1 104 ? -3.384 -0.429 -14.044 1.00 86.06 104 GLY A O 1
ATOM 820 N N . PRO A 1 105 ? -4.033 -1.579 -15.867 1.00 82.94 105 PRO A N 1
ATOM 821 C CA . PRO A 1 105 ? -5.336 -2.019 -15.359 1.00 82.94 105 PRO A CA 1
ATOM 822 C C . PRO A 1 105 ? -5.271 -2.696 -13.986 1.00 82.94 105 PRO A C 1
ATOM 824 O O . PRO A 1 105 ? -6.171 -2.524 -13.164 1.00 82.94 105 PRO A O 1
ATOM 827 N N . ASP A 1 106 ? -4.199 -3.442 -13.722 1.00 84.88 106 ASP A N 1
ATOM 828 C CA . ASP A 1 106 ? -3.997 -4.163 -12.467 1.00 84.88 106 ASP A CA 1
ATOM 829 C C . ASP A 1 106 ? -3.838 -3.230 -11.264 1.00 84.88 106 ASP A C 1
ATOM 831 O O . ASP A 1 106 ? -4.385 -3.497 -10.193 1.00 84.88 106 ASP A O 1
ATOM 835 N N . LEU A 1 107 ? -3.104 -2.132 -11.449 1.00 90.06 107 LEU A N 1
ATOM 836 C CA . LEU A 1 107 ? -2.834 -1.153 -10.402 1.00 90.06 107 LEU A CA 1
ATOM 837 C C . LEU A 1 107 ? -3.952 -0.110 -10.314 1.00 90.06 107 LEU A C 1
ATOM 839 O O . LEU A 1 107 ? -4.325 0.274 -9.207 1.00 90.06 107 LEU A O 1
ATOM 843 N N . SER A 1 108 ? -4.551 0.285 -11.443 1.00 90.31 108 SER A N 1
ATOM 844 C CA . SER A 1 108 ? -5.715 1.180 -11.456 1.00 90.31 108 SER A CA 1
ATOM 845 C C . SER A 1 108 ? -6.874 0.598 -10.645 1.00 90.31 108 SER A C 1
ATOM 847 O O . SER A 1 108 ? -7.459 1.311 -9.838 1.00 90.31 108 SER A O 1
ATOM 849 N N . PHE A 1 109 ? -7.174 -0.699 -10.798 1.00 85.56 109 PHE A N 1
ATOM 850 C CA . PHE A 1 109 ? -8.239 -1.358 -10.033 1.00 85.56 109 PHE A CA 1
ATOM 851 C C . PHE A 1 109 ? -8.012 -1.257 -8.520 1.00 85.56 109 PHE A C 1
ATOM 853 O O . PHE A 1 109 ? -8.918 -0.884 -7.784 1.00 85.56 109 PHE A O 1
ATOM 860 N N . MET A 1 110 ? -6.790 -1.552 -8.068 1.00 89.19 110 MET A N 1
ATOM 861 C CA . MET A 1 110 ? -6.410 -1.489 -6.654 1.00 89.19 110 MET A CA 1
ATOM 862 C C . MET A 1 110 ? -6.608 -0.084 -6.069 1.00 89.19 110 MET A C 1
ATOM 864 O O . MET A 1 110 ? -7.096 0.064 -4.952 1.00 89.19 110 MET A O 1
ATOM 868 N N . ILE A 1 111 ? -6.229 0.946 -6.828 1.00 93.44 111 ILE A N 1
ATOM 869 C CA . ILE A 1 111 ? -6.348 2.342 -6.402 1.00 93.44 111 ILE A CA 1
ATOM 870 C C . ILE A 1 111 ? -7.804 2.785 -6.373 1.00 93.44 111 ILE A C 1
ATOM 872 O O . ILE A 1 111 ? -8.233 3.366 -5.381 1.00 93.44 111 ILE A O 1
ATOM 876 N N . VAL A 1 112 ? -8.578 2.466 -7.410 1.00 91.25 112 VAL A N 1
ATOM 877 C CA . VAL A 1 112 ? -10.011 2.785 -7.456 1.00 91.25 112 VAL A CA 1
ATOM 878 C C . VAL A 1 112 ? -10.764 2.106 -6.310 1.00 91.25 112 VAL A C 1
ATOM 880 O O . VAL A 1 112 ? -11.604 2.747 -5.690 1.00 91.25 112 VAL A O 1
ATOM 883 N N . ASP A 1 113 ? -10.440 0.851 -5.987 1.00 90.06 113 ASP A N 1
ATOM 884 C CA . ASP A 1 113 ? -11.030 0.131 -4.851 1.00 90.06 113 ASP A CA 1
ATOM 885 C C . ASP A 1 113 ? -10.713 0.821 -3.512 1.00 90.06 113 ASP A C 1
ATOM 887 O O . ASP A 1 113 ? -11.619 1.152 -2.749 1.00 90.06 113 ASP A O 1
ATOM 891 N N . ALA A 1 114 ? -9.436 1.125 -3.249 1.00 92.69 114 ALA A N 1
ATOM 892 C CA . ALA A 1 114 ? -9.028 1.792 -2.012 1.00 92.69 114 ALA A CA 1
ATOM 893 C C . ALA A 1 114 ? -9.664 3.187 -1.861 1.00 92.69 114 ALA A C 1
ATOM 895 O O . ALA A 1 114 ? -10.226 3.504 -0.813 1.00 92.69 114 ALA A O 1
ATOM 896 N N . TYR A 1 115 ? -9.613 4.018 -2.905 1.00 94.31 115 TYR A N 1
ATOM 897 C CA . TYR A 1 115 ? -10.191 5.362 -2.870 1.00 94.31 115 TYR A CA 1
ATOM 898 C C . TYR A 1 115 ? -11.723 5.358 -2.868 1.00 94.31 115 TYR A C 1
ATOM 900 O O . TYR A 1 115 ? -12.324 6.233 -2.245 1.00 94.31 115 TYR A O 1
ATOM 908 N N . GLY A 1 116 ? -12.360 4.369 -3.501 1.00 91.81 116 GLY A N 1
ATOM 909 C CA . GLY A 1 116 ? -13.806 4.167 -3.440 1.00 91.81 116 GLY A CA 1
ATOM 910 C C . GLY A 1 116 ? -14.285 3.919 -2.010 1.00 91.81 116 GLY A C 1
ATOM 911 O O . GLY A 1 116 ? -15.242 4.553 -1.562 1.00 91.81 116 GLY A O 1
ATOM 912 N N . ASP A 1 117 ? -13.571 3.081 -1.260 1.00 92.69 117 ASP A N 1
ATOM 913 C CA . ASP A 1 117 ? -13.880 2.823 0.147 1.00 92.69 117 ASP A CA 1
ATOM 914 C C . ASP A 1 117 ? -13.589 4.027 1.050 1.00 92.69 117 ASP A C 1
ATOM 916 O O . ASP A 1 117 ? -14.399 4.339 1.925 1.00 92.69 117 ASP A O 1
ATOM 920 N N . ILE A 1 118 ? -12.494 4.762 0.809 1.00 94.69 118 ILE A N 1
ATOM 921 C CA . ILE A 1 118 ? -12.212 6.020 1.524 1.00 94.69 118 ILE A CA 1
ATOM 922 C C . ILE A 1 118 ? -13.345 7.025 1.288 1.00 94.69 118 ILE A C 1
ATOM 924 O O . ILE A 1 118 ? -13.852 7.618 2.242 1.00 94.69 118 ILE A O 1
ATOM 928 N N . ALA A 1 119 ? -13.777 7.202 0.037 1.00 93.31 119 ALA A N 1
ATOM 929 C CA . ALA A 1 119 ? -14.859 8.115 -0.318 1.00 93.31 119 ALA A CA 1
ATOM 930 C C . ALA A 1 119 ? -16.194 7.692 0.314 1.00 93.31 119 ALA A C 1
ATOM 932 O O . ALA A 1 119 ? -16.912 8.529 0.867 1.00 93.31 119 ALA A O 1
ATOM 933 N N . ARG A 1 120 ? -16.508 6.391 0.297 1.00 92.38 120 ARG A N 1
ATOM 934 C CA . ARG A 1 120 ? -17.714 5.838 0.922 1.00 92.38 120 ARG A CA 1
ATOM 935 C C . ARG A 1 120 ? -17.713 6.038 2.437 1.00 92.38 120 ARG A C 1
ATOM 937 O O . ARG A 1 120 ? -18.728 6.464 2.988 1.00 92.38 120 ARG A O 1
ATOM 944 N N . LEU A 1 121 ? -16.591 5.766 3.104 1.00 92.69 121 LEU A N 1
ATOM 945 C CA . LEU A 1 121 ? -16.433 5.988 4.541 1.00 92.69 121 LEU A CA 1
ATOM 946 C C . LEU A 1 121 ? -16.566 7.477 4.883 1.00 92.69 121 LEU A C 1
ATOM 948 O O . LEU A 1 121 ? -17.329 7.834 5.780 1.00 92.69 121 LEU A O 1
ATOM 952 N N . LYS A 1 122 ? -15.881 8.351 4.136 1.00 91.56 122 LYS A N 1
ATOM 953 C CA . LYS A 1 122 ? -15.958 9.806 4.311 1.00 91.56 122 LYS A CA 1
ATOM 954 C C . LYS A 1 122 ? -17.402 10.300 4.175 1.00 91.56 122 LYS A C 1
ATOM 956 O O . LYS A 1 122 ? -17.902 10.947 5.087 1.00 91.56 122 LYS A O 1
ATOM 961 N N . SER A 1 123 ? -18.103 9.889 3.117 1.00 89.75 123 SER A N 1
ATOM 962 C CA . SER A 1 123 ? -19.512 10.231 2.897 1.00 89.75 123 SER A CA 1
ATOM 963 C C . SER A 1 123 ? -20.433 9.694 4.002 1.00 89.75 123 SER A C 1
ATOM 965 O O . SER A 1 123 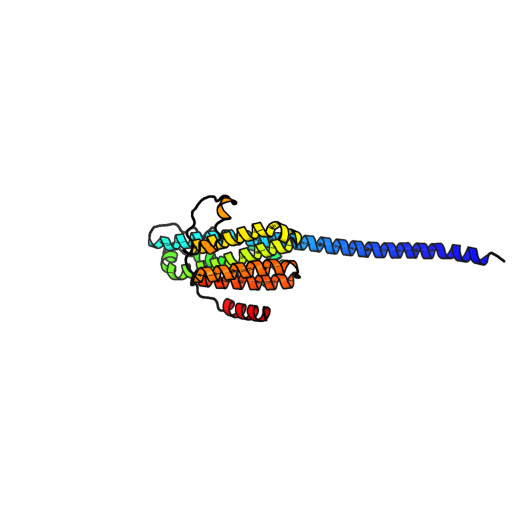? -21.310 10.423 4.466 1.00 89.75 123 SER A O 1
ATOM 967 N N . ARG A 1 124 ? -20.212 8.458 4.495 1.00 88.56 124 ARG A N 1
ATOM 968 C CA . ARG A 1 124 ? -20.924 7.918 5.675 1.00 88.56 124 ARG A CA 1
ATOM 969 C C . ARG A 1 124 ? -20.767 8.847 6.879 1.00 88.56 124 ARG A C 1
ATOM 971 O O . ARG A 1 124 ? -21.731 9.023 7.622 1.00 88.56 124 ARG A O 1
ATOM 978 N N . LEU A 1 125 ? -19.565 9.353 7.126 1.00 88.56 125 LEU A N 1
ATOM 979 C CA . LEU A 1 125 ? -19.274 10.180 8.295 1.00 88.56 125 LEU A CA 1
ATOM 980 C C . LEU A 1 125 ? -19.798 11.615 8.125 1.00 88.56 125 LEU A C 1
ATOM 982 O O . LEU A 1 125 ? -20.305 12.175 9.093 1.00 88.56 125 LEU A O 1
ATOM 986 N N . ASP A 1 126 ? -19.750 12.171 6.908 1.00 86.06 126 ASP A N 1
ATOM 987 C CA . ASP A 1 126 ? -20.203 13.535 6.582 1.00 86.06 126 ASP A CA 1
ATOM 988 C C . ASP A 1 126 ? -21.697 13.763 6.869 1.00 86.06 126 ASP A C 1
ATOM 990 O O . ASP A 1 126 ? -22.086 14.844 7.311 1.00 86.06 126 ASP A O 1
ATOM 994 N N . ILE A 1 127 ? -22.545 12.753 6.645 1.00 85.25 127 ILE A N 1
ATOM 995 C CA . ILE A 1 127 ? -24.006 12.880 6.806 1.00 85.25 127 ILE A CA 1
ATOM 996 C C . ILE A 1 127 ? -24.512 12.581 8.223 1.00 85.25 127 ILE A C 1
ATOM 998 O O . ILE A 1 127 ? -25.715 12.669 8.459 1.00 85.25 127 ILE A O 1
ATOM 1002 N N . ARG A 1 128 ? -23.631 12.181 9.150 1.00 84.56 128 ARG A N 1
ATOM 1003 C CA . ARG A 1 128 ? -24.014 11.743 10.498 1.00 84.56 128 ARG A CA 1
ATOM 1004 C C . ARG A 1 128 ? -23.553 12.716 11.570 1.00 84.56 128 ARG A C 1
ATOM 1006 O O . ARG A 1 128 ? -22.442 13.241 11.550 1.00 84.56 128 ARG A O 1
ATOM 1013 N N . THR A 1 129 ? -24.399 12.896 12.571 1.00 81.00 129 THR A N 1
ATOM 1014 C CA . THR A 1 129 ? -24.068 13.582 13.817 1.00 81.00 129 THR A CA 1
ATOM 1015 C C . THR A 1 129 ? -23.148 12.723 14.688 1.00 81.00 129 THR A C 1
ATOM 1017 O O . THR A 1 129 ? -23.124 11.496 14.590 1.00 81.00 129 THR A O 1
ATOM 1020 N N . SER A 1 130 ? -22.428 13.346 15.626 1.00 77.50 130 SER A N 1
ATOM 1021 C CA . SER A 1 130 ? -21.581 12.613 16.582 1.00 77.50 130 SER A CA 1
ATOM 1022 C C . SER A 1 130 ? -22.360 11.592 17.422 1.00 77.50 130 SER A C 1
ATOM 1024 O O . SER A 1 130 ? -21.791 10.589 17.848 1.00 77.50 130 SER A O 1
ATOM 1026 N N . LYS A 1 131 ? -23.657 11.835 17.661 1.00 80.50 131 LYS A N 1
ATOM 1027 C CA . LYS A 1 131 ? -24.532 10.904 18.380 1.00 80.50 131 LYS A CA 1
ATOM 1028 C C . LYS A 1 131 ? -24.804 9.650 17.544 1.00 80.50 131 LYS A C 1
ATOM 1030 O O . LYS A 1 131 ? -24.586 8.551 18.037 1.00 80.50 131 LYS A O 1
ATOM 1035 N N . GLU A 1 132 ? -25.174 9.815 16.276 1.00 84.75 132 GLU A N 1
ATOM 1036 C CA . GLU A 1 132 ? -25.409 8.696 15.349 1.00 84.75 132 GLU A CA 1
ATOM 1037 C C . GLU A 1 132 ? -24.126 7.898 15.079 1.00 84.75 132 GLU A C 1
ATOM 1039 O O . GLU A 1 132 ? -24.156 6.674 15.013 1.00 84.75 132 GLU A O 1
ATOM 1044 N N . ILE A 1 133 ? -22.972 8.569 14.983 1.00 83.94 133 ILE A N 1
ATOM 1045 C CA . ILE A 1 133 ? -21.666 7.898 14.868 1.00 83.94 133 ILE A CA 1
ATOM 1046 C C . ILE A 1 133 ? -21.402 7.007 16.087 1.00 83.94 133 ILE A C 1
ATOM 1048 O O . ILE A 1 133 ? -20.919 5.888 15.934 1.00 83.94 133 ILE A O 1
ATOM 1052 N N . LYS A 1 134 ? -21.731 7.482 17.295 1.00 81.44 134 LYS A N 1
ATOM 1053 C CA . LYS A 1 134 ? -21.565 6.705 18.529 1.00 81.44 134 LYS A CA 1
ATOM 1054 C C . LYS A 1 134 ? -22.488 5.486 18.572 1.00 81.44 134 LYS A C 1
ATOM 1056 O O . LYS A 1 134 ? -22.074 4.442 19.061 1.00 81.44 134 LYS A O 1
ATOM 1061 N N . GLU A 1 135 ? -23.712 5.615 18.070 1.00 85.00 135 GLU A N 1
ATOM 1062 C CA . GLU A 1 135 ? -24.685 4.517 17.997 1.00 85.00 135 GLU A CA 1
ATOM 1063 C C . GLU A 1 135 ? -24.291 3.452 16.957 1.00 85.00 135 GLU A C 1
ATOM 1065 O O . GLU A 1 135 ? -24.642 2.290 17.119 1.00 85.00 135 GLU A O 1
ATOM 1070 N N . MET A 1 136 ? -23.508 3.821 15.937 1.00 85.56 136 MET A N 1
ATOM 1071 C CA . MET A 1 136 ? -23.028 2.925 14.873 1.00 85.56 136 MET A CA 1
ATOM 1072 C C . MET A 1 136 ? -21.567 2.482 15.042 1.00 85.56 136 MET A C 1
ATOM 1074 O O . MET A 1 136 ? -20.912 2.119 14.063 1.00 85.56 136 MET A O 1
ATOM 1078 N N . LEU A 1 137 ? -21.019 2.560 16.256 1.00 85.88 137 LEU A N 1
ATOM 1079 C CA . LEU A 1 137 ? -19.600 2.297 16.505 1.00 85.88 137 LEU A CA 1
ATOM 1080 C C . LEU A 1 137 ? -19.176 0.894 16.040 1.00 85.88 137 LEU A C 1
ATOM 1082 O O . LEU A 1 137 ? -18.164 0.763 15.351 1.00 85.88 137 LEU A O 1
ATOM 1086 N N . ASP A 1 138 ? -19.977 -0.118 16.373 1.00 85.62 138 ASP A N 1
ATOM 1087 C CA . ASP A 1 138 ? -19.690 -1.521 16.057 1.00 85.62 138 ASP A CA 1
ATOM 1088 C C . ASP A 1 138 ? -19.662 -1.781 14.542 1.00 85.62 138 ASP A C 1
ATOM 1090 O O . ASP A 1 138 ? -18.895 -2.621 14.081 1.00 85.62 138 ASP A O 1
ATOM 1094 N N . ASP A 1 139 ? -20.404 -0.992 13.758 1.00 86.31 139 ASP A N 1
ATOM 1095 C CA . ASP A 1 139 ? -20.394 -1.059 12.292 1.00 86.31 139 ASP A CA 1
ATOM 1096 C C . ASP A 1 139 ? -19.262 -0.228 11.666 1.00 86.31 139 ASP A C 1
ATOM 1098 O O . ASP A 1 139 ? -18.831 -0.494 10.546 1.00 86.31 139 ASP A O 1
ATOM 1102 N N . LEU A 1 140 ? -18.821 0.846 12.328 1.00 87.88 140 LEU A N 1
ATOM 1103 C CA . LEU A 1 140 ? -17.834 1.782 11.779 1.00 87.88 140 LEU A CA 1
ATOM 1104 C C . LEU A 1 140 ? -16.392 1.332 12.013 1.00 87.88 140 LEU A C 1
ATOM 1106 O O . LEU A 1 140 ? -15.532 1.604 11.176 1.00 87.88 140 LEU A O 1
ATOM 1110 N N . LEU A 1 141 ? -16.107 0.671 13.137 1.00 88.56 141 LEU A N 1
ATOM 1111 C CA . LEU A 1 141 ? -14.750 0.214 13.444 1.00 88.56 141 LEU A CA 1
ATOM 1112 C C . LEU A 1 141 ? -14.233 -0.827 12.428 1.00 88.56 141 LEU A C 1
ATOM 1114 O O . LEU A 1 141 ? -13.115 -0.629 11.940 1.00 88.56 141 LEU A O 1
ATOM 1118 N N . PRO A 1 142 ? -15.008 -1.860 12.032 1.00 88.56 142 PRO A N 1
ATOM 1119 C CA . PRO A 1 142 ? -14.583 -2.810 11.001 1.00 88.56 142 PRO A CA 1
ATOM 1120 C C . PRO A 1 142 ? -14.409 -2.159 9.623 1.00 88.56 142 PRO A C 1
ATOM 1122 O O . PRO A 1 142 ? -13.458 -2.474 8.901 1.00 88.56 142 PRO A O 1
ATOM 1125 N N . ASP A 1 143 ? -15.278 -1.204 9.272 1.00 89.25 143 ASP A N 1
ATOM 1126 C CA . ASP A 1 143 ? -15.151 -0.422 8.037 1.00 89.25 143 ASP A CA 1
ATOM 1127 C C . ASP A 1 143 ? -13.821 0.344 8.020 1.00 89.25 143 ASP A C 1
ATOM 1129 O O . ASP A 1 143 ? -13.052 0.233 7.066 1.00 89.25 143 ASP A O 1
ATOM 1133 N N . ILE A 1 144 ? -13.501 1.074 9.095 1.00 91.25 144 ILE A N 1
ATOM 1134 C CA . ILE A 1 144 ? -12.245 1.831 9.209 1.00 91.25 144 ILE A CA 1
ATOM 1135 C C . ILE A 1 144 ? -11.033 0.907 9.119 1.00 91.25 144 ILE A C 1
ATOM 1137 O O . ILE A 1 144 ? -10.082 1.239 8.414 1.00 91.25 144 ILE A O 1
ATOM 1141 N N . GLN A 1 145 ? -11.061 -0.250 9.786 1.00 91.19 145 GLN A N 1
ATOM 1142 C CA . GLN A 1 145 ? -9.985 -1.241 9.703 1.00 91.19 145 GLN A CA 1
ATOM 1143 C C . GLN A 1 145 ? -9.790 -1.745 8.270 1.00 91.19 145 GLN A C 1
ATOM 1145 O O . GLN A 1 145 ? -8.659 -1.829 7.793 1.00 91.19 145 GLN A O 1
ATOM 1150 N N . THR A 1 146 ? -10.883 -2.021 7.558 1.00 91.12 146 THR A N 1
ATOM 1151 C CA . THR A 1 146 ? -10.842 -2.463 6.159 1.00 91.12 146 THR A CA 1
ATOM 1152 C C . THR A 1 146 ? -10.241 -1.389 5.255 1.00 91.12 146 THR A C 1
ATOM 1154 O O . THR A 1 146 ? -9.321 -1.675 4.481 1.00 91.12 146 THR A O 1
ATOM 1157 N N . VAL A 1 147 ? -10.702 -0.140 5.384 1.00 93.19 147 VAL A N 1
ATOM 1158 C CA . VAL A 1 147 ? -10.171 0.989 4.605 1.00 93.19 147 VAL A CA 1
ATOM 1159 C C . VAL A 1 147 ? -8.697 1.232 4.937 1.00 93.19 147 VAL A C 1
ATOM 1161 O O . VAL A 1 147 ? -7.894 1.441 4.028 1.00 93.19 147 VAL A O 1
ATOM 1164 N N . LEU A 1 148 ? -8.314 1.137 6.213 1.00 94.00 148 LEU A N 1
ATOM 1165 C CA . LEU A 1 148 ? -6.932 1.270 6.670 1.00 94.00 148 LEU A CA 1
ATOM 1166 C C . LEU A 1 148 ? -6.033 0.217 6.017 1.00 94.00 148 LEU A C 1
ATOM 1168 O O . LEU A 1 148 ? -5.033 0.569 5.396 1.00 94.00 148 LEU A O 1
ATOM 1172 N N . ILE A 1 149 ? -6.418 -1.061 6.079 1.00 94.19 149 ILE A N 1
ATOM 1173 C CA . ILE A 1 149 ? -5.672 -2.158 5.455 1.00 94.19 149 ILE A CA 1
ATOM 1174 C C . ILE A 1 149 ? -5.467 -1.893 3.953 1.00 94.19 149 ILE A C 1
ATOM 1176 O O . ILE A 1 149 ? -4.357 -2.079 3.436 1.00 94.19 149 ILE A O 1
ATOM 1180 N N . LYS A 1 150 ? -6.519 -1.459 3.242 1.00 93.94 150 LYS A N 1
ATOM 1181 C CA . LYS A 1 150 ? -6.440 -1.144 1.808 1.00 93.94 150 LYS A CA 1
ATOM 1182 C C . LYS A 1 150 ? -5.509 0.041 1.547 1.00 93.94 150 LYS A C 1
ATOM 1184 O O . LYS A 1 150 ? -4.658 -0.071 0.666 1.00 93.94 150 LYS A O 1
ATOM 1189 N N . ALA A 1 151 ? -5.624 1.123 2.319 1.00 95.06 151 ALA A N 1
ATOM 1190 C CA . ALA A 1 151 ? -4.798 2.320 2.180 1.00 95.06 151 ALA A CA 1
ATOM 1191 C C . ALA A 1 151 ? -3.310 2.028 2.432 1.00 95.06 151 ALA A C 1
ATOM 1193 O O . ALA A 1 151 ? -2.473 2.366 1.593 1.00 95.06 151 ALA A O 1
ATOM 1194 N N . THR A 1 152 ? -2.980 1.322 3.521 1.00 94.44 152 THR A N 1
ATOM 1195 C CA . THR A 1 152 ? -1.602 0.922 3.849 1.00 94.44 152 THR A CA 1
ATOM 1196 C C . THR A 1 152 ? -1.015 -0.000 2.776 1.00 94.44 152 THR A C 1
ATOM 1198 O O . THR A 1 152 ? 0.105 0.200 2.313 1.00 94.44 152 THR A O 1
ATOM 1201 N N . SER A 1 153 ? -1.769 -1.009 2.332 1.00 94.69 153 SER A N 1
ATOM 1202 C CA . SER A 1 153 ? -1.277 -1.954 1.319 1.00 94.69 153 SER A CA 1
ATOM 1203 C C . SER A 1 153 ? -1.074 -1.271 -0.039 1.00 94.69 153 SER A C 1
ATOM 1205 O O . SER A 1 153 ? -0.077 -1.517 -0.721 1.00 94.69 153 SER A O 1
ATOM 1207 N N . ALA A 1 154 ? -2.006 -0.399 -0.439 1.00 95.38 154 ALA A N 1
ATOM 1208 C CA . ALA A 1 154 ? -1.944 0.320 -1.706 1.00 95.38 154 ALA A CA 1
ATOM 1209 C C . ALA A 1 154 ? -0.807 1.351 -1.730 1.00 95.38 154 ALA A C 1
ATOM 1211 O O . ALA A 1 154 ? -0.121 1.460 -2.748 1.00 95.38 154 ALA A O 1
ATOM 1212 N N . SER A 1 155 ? -0.555 2.063 -0.625 1.00 95.56 155 SER A N 1
ATOM 1213 C CA . SER A 1 155 ? 0.527 3.053 -0.554 1.00 95.56 155 SER A CA 1
ATOM 1214 C C . SER A 1 155 ? 1.906 2.414 -0.728 1.00 95.56 155 SER A C 1
ATOM 1216 O O . SER A 1 155 ? 2.714 2.906 -1.519 1.00 95.56 155 SER A O 1
ATOM 1218 N N . ILE A 1 156 ? 2.150 1.270 -0.079 1.00 94.94 156 ILE A N 1
ATOM 1219 C CA . ILE A 1 156 ? 3.388 0.490 -0.225 1.00 94.94 156 ILE A CA 1
ATOM 1220 C C . ILE A 1 156 ? 3.606 0.105 -1.690 1.00 94.94 156 ILE A C 1
ATOM 1222 O O . ILE A 1 156 ? 4.701 0.279 -2.232 1.00 94.94 156 ILE A O 1
ATOM 1226 N N . VAL A 1 157 ? 2.560 -0.392 -2.351 1.00 95.50 157 VAL A N 1
ATOM 1227 C CA . VAL A 1 157 ? 2.649 -0.822 -3.747 1.00 95.50 157 VAL A CA 1
ATOM 1228 C C . VAL A 1 157 ? 2.837 0.351 -4.705 1.00 95.50 157 VAL A C 1
ATOM 1230 O O . VAL A 1 157 ? 3.638 0.240 -5.633 1.00 95.50 157 VAL A O 1
ATOM 1233 N N . MET A 1 158 ? 2.178 1.488 -4.477 1.00 95.56 158 MET A N 1
ATOM 1234 C CA . MET A 1 158 ? 2.354 2.677 -5.316 1.00 95.56 158 MET A CA 1
ATOM 1235 C C . MET A 1 158 ? 3.739 3.302 -5.173 1.00 95.56 158 MET A C 1
ATOM 1237 O O . MET A 1 158 ? 4.327 3.681 -6.186 1.00 95.56 158 MET A O 1
ATOM 1241 N N . TYR A 1 159 ? 4.308 3.349 -3.963 1.00 93.00 159 TYR A N 1
ATOM 1242 C CA . TYR A 1 159 ? 5.690 3.805 -3.784 1.00 93.00 159 TYR A CA 1
ATOM 1243 C C . TYR A 1 159 ? 6.678 2.895 -4.504 1.00 93.00 159 TYR A C 1
ATOM 1245 O O . TYR A 1 159 ? 7.572 3.365 -5.207 1.00 93.00 159 TYR A O 1
ATOM 1253 N N . PHE A 1 160 ? 6.481 1.586 -4.379 1.00 93.75 160 PHE A N 1
ATOM 1254 C CA . PHE A 1 160 ? 7.335 0.620 -5.045 1.00 93.75 160 PHE A CA 1
ATOM 1255 C C . PHE A 1 160 ? 7.191 0.706 -6.579 1.00 93.75 160 PHE A C 1
ATOM 1257 O O . PHE A 1 160 ? 8.187 0.670 -7.306 1.00 93.75 160 PHE A O 1
ATOM 1264 N N . TYR A 1 161 ? 5.979 0.923 -7.097 1.00 95.19 161 TYR A N 1
ATOM 1265 C CA . TYR A 1 161 ? 5.779 1.158 -8.526 1.00 95.19 161 TYR A CA 1
ATOM 1266 C C . TYR A 1 161 ? 6.434 2.459 -9.004 1.00 95.19 161 TYR A C 1
ATOM 1268 O O . TYR A 1 161 ? 7.094 2.460 -10.042 1.00 95.19 161 TYR A O 1
ATOM 1276 N N . ALA A 1 162 ? 6.320 3.547 -8.236 1.00 94.00 162 ALA A N 1
ATOM 1277 C CA . ALA A 1 162 ? 6.989 4.810 -8.539 1.00 94.00 162 ALA A CA 1
ATOM 1278 C C . ALA A 1 162 ? 8.511 4.618 -8.646 1.00 94.00 162 ALA A C 1
ATOM 1280 O O . ALA A 1 162 ? 9.126 5.031 -9.630 1.00 94.00 162 ALA A O 1
ATOM 1281 N N . ASP A 1 163 ? 9.111 3.904 -7.692 1.00 93.12 163 ASP A N 1
ATOM 1282 C CA . ASP A 1 163 ? 10.538 3.592 -7.722 1.00 93.12 163 ASP A CA 1
ATOM 1283 C C . ASP A 1 163 ? 10.928 2.729 -8.932 1.00 93.12 163 ASP A C 1
ATOM 1285 O O . ASP A 1 163 ? 11.976 2.944 -9.548 1.00 93.12 163 ASP A O 1
ATOM 1289 N N . TYR A 1 164 ? 10.079 1.770 -9.312 1.00 94.31 164 TYR A N 1
ATOM 1290 C CA . TYR A 1 164 ? 10.283 0.967 -10.516 1.00 94.31 164 TYR A CA 1
ATOM 1291 C C . TYR A 1 164 ? 10.280 1.826 -11.787 1.00 94.31 164 TYR A C 1
ATOM 1293 O O . TYR A 1 164 ? 11.164 1.670 -12.634 1.00 94.31 164 TYR A O 1
ATOM 1301 N N . LEU A 1 165 ? 9.341 2.768 -11.903 1.00 92.88 165 LEU A N 1
ATOM 1302 C CA . LEU A 1 165 ? 9.221 3.672 -13.051 1.00 92.88 165 LEU A CA 1
ATOM 1303 C C . LEU A 1 165 ? 10.407 4.650 -13.163 1.00 92.88 165 LEU A C 1
ATOM 1305 O O . LEU A 1 165 ? 10.797 5.014 -14.276 1.00 92.88 165 LEU A O 1
ATOM 1309 N N . CYS A 1 166 ? 11.046 5.004 -12.042 1.00 89.38 166 CYS A N 1
ATOM 1310 C CA . CYS A 1 166 ? 12.327 5.728 -12.011 1.00 89.38 166 CYS A CA 1
ATOM 1311 C C . CYS A 1 166 ? 13.504 4.911 -12.583 1.00 89.38 166 CYS A C 1
ATOM 1313 O O . CYS A 1 166 ? 14.527 5.472 -12.994 1.00 89.38 166 CYS A O 1
ATOM 1315 N N . GLY A 1 167 ? 13.354 3.588 -12.666 1.00 88.50 167 GLY A N 1
ATOM 1316 C CA . GLY A 1 167 ? 14.242 2.679 -13.379 1.00 88.50 167 GLY A CA 1
ATOM 1317 C C . GLY A 1 167 ? 15.216 1.900 -12.492 1.00 88.50 167 GLY A C 1
ATOM 1318 O O . GLY A 1 167 ? 15.447 2.188 -11.323 1.00 88.50 167 GLY A O 1
ATOM 1319 N N . LYS A 1 168 ? 15.867 0.899 -13.094 1.00 88.75 168 LYS A N 1
ATOM 1320 C CA . LYS A 1 168 ? 16.703 -0.097 -12.390 1.00 88.75 168 LYS A CA 1
ATOM 1321 C C . LYS A 1 168 ? 17.829 0.504 -11.546 1.00 88.75 168 LYS A C 1
ATOM 1323 O O . LYS A 1 168 ? 18.147 -0.014 -10.482 1.00 88.75 168 LYS A O 1
ATOM 1328 N N . LYS A 1 169 ? 18.462 1.579 -12.033 1.00 89.19 169 LYS A N 1
ATOM 1329 C CA . LYS A 1 169 ? 19.541 2.257 -11.298 1.00 89.19 169 LYS A CA 1
ATOM 1330 C C . LYS A 1 169 ? 19.006 2.902 -10.019 1.00 89.19 169 LYS A C 1
ATOM 1332 O O . LYS A 1 169 ? 19.682 2.830 -9.003 1.00 89.19 169 LYS A O 1
ATOM 1337 N N . TRP A 1 170 ? 17.811 3.492 -10.079 1.00 90.31 170 TRP A N 1
ATOM 1338 C CA . TRP A 1 170 ? 17.154 4.080 -8.918 1.00 90.31 170 TRP A CA 1
ATOM 1339 C C . TRP A 1 170 ? 16.850 3.013 -7.870 1.00 90.31 170 TRP A C 1
ATOM 1341 O O . TRP A 1 170 ? 17.347 3.131 -6.757 1.00 90.31 170 TRP A O 1
ATOM 1351 N N . LEU A 1 171 ? 16.174 1.923 -8.259 1.00 90.69 171 LEU A N 1
ATOM 1352 C CA . LEU A 1 171 ? 15.869 0.798 -7.362 1.00 90.69 171 LEU A CA 1
ATOM 1353 C C . LEU A 1 171 ? 17.106 0.305 -6.591 1.00 90.69 171 LEU A C 1
ATOM 1355 O O . LEU A 1 171 ? 17.058 0.143 -5.381 1.00 90.69 171 LEU A O 1
ATOM 1359 N N . LYS A 1 172 ? 18.252 0.144 -7.261 1.00 89.56 172 LYS A N 1
ATOM 1360 C CA . LYS A 1 172 ? 19.493 -0.279 -6.588 1.00 89.56 172 LYS A CA 1
ATOM 1361 C C . LYS A 1 172 ? 20.033 0.742 -5.584 1.00 89.56 172 LYS A C 1
ATOM 1363 O O . LYS A 1 172 ? 20.626 0.355 -4.587 1.00 89.56 172 LYS A O 1
ATOM 1368 N N . ILE A 1 173 ? 19.884 2.037 -5.865 1.00 91.00 173 ILE A N 1
ATOM 1369 C CA . ILE A 1 173 ? 20.393 3.111 -4.999 1.00 91.00 173 ILE A CA 1
ATOM 1370 C C . ILE A 1 173 ? 19.559 3.220 -3.722 1.00 91.00 173 ILE A C 1
ATOM 1372 O O . ILE A 1 173 ? 20.117 3.459 -2.656 1.00 91.00 173 ILE A O 1
ATOM 1376 N N . ILE A 1 174 ? 18.242 3.057 -3.841 1.00 89.75 174 ILE A N 1
ATOM 1377 C CA . ILE A 1 174 ? 17.294 3.319 -2.754 1.00 89.75 174 ILE A CA 1
ATOM 1378 C C . ILE A 1 174 ? 16.824 2.062 -2.014 1.00 89.75 174 ILE A C 1
ATOM 1380 O O . ILE A 1 174 ? 16.003 2.169 -1.108 1.00 89.75 174 ILE A O 1
ATOM 1384 N N . GLU A 1 175 ? 17.309 0.874 -2.386 1.00 88.69 175 GLU A N 1
ATOM 1385 C CA . GLU A 1 175 ? 16.855 -0.413 -1.842 1.00 88.69 175 GLU A CA 1
ATOM 1386 C C . GLU A 1 175 ? 16.864 -0.440 -0.308 1.00 88.69 175 GLU A C 1
ATOM 1388 O O . GLU A 1 175 ? 15.855 -0.781 0.313 1.00 88.69 175 GLU A O 1
ATOM 1393 N N . LYS A 1 176 ? 17.977 -0.019 0.312 1.00 87.00 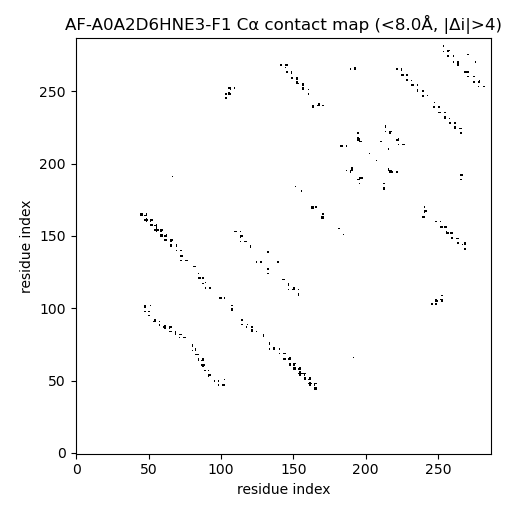176 LYS A N 1
ATOM 1394 C CA . LYS A 1 176 ? 18.118 -0.001 1.776 1.00 87.00 176 LYS A CA 1
ATOM 1395 C C . LYS A 1 176 ? 17.147 0.992 2.416 1.00 87.00 176 LYS A C 1
ATOM 1397 O O . LYS A 1 176 ? 16.466 0.636 3.373 1.00 87.00 176 LYS A O 1
ATOM 1402 N N . GLN A 1 177 ? 17.056 2.213 1.888 1.00 86.88 177 GLN A N 1
ATOM 1403 C CA . GLN A 1 177 ? 16.149 3.243 2.401 1.00 86.88 177 GLN A CA 1
ATOM 1404 C C . GLN A 1 177 ? 14.689 2.811 2.263 1.00 86.88 177 GLN A C 1
ATOM 1406 O O . GLN A 1 177 ? 13.904 2.994 3.190 1.00 86.88 177 GLN A O 1
ATOM 1411 N N . ARG A 1 178 ? 14.321 2.193 1.135 1.00 87.38 178 ARG A N 1
ATOM 1412 C CA . ARG A 1 178 ? 12.953 1.731 0.909 1.00 87.38 178 ARG A CA 1
ATOM 1413 C C . ARG A 1 178 ? 12.599 0.545 1.792 1.00 87.38 178 ARG A C 1
ATOM 1415 O O . ARG A 1 178 ? 11.476 0.485 2.275 1.00 87.38 178 ARG A O 1
ATOM 1422 N N . TYR A 1 179 ? 13.546 -0.358 2.036 1.00 89.12 179 TYR A N 1
ATOM 1423 C CA . TYR A 1 179 ? 13.353 -1.447 2.987 1.00 89.12 179 TYR A CA 1
ATOM 1424 C C . TYR A 1 179 ? 13.118 -0.928 4.413 1.00 89.12 179 TYR A C 1
ATOM 1426 O O . TYR A 1 179 ? 12.174 -1.371 5.058 1.00 89.12 179 TYR A O 1
ATOM 1434 N N . LEU A 1 180 ? 13.909 0.050 4.871 1.00 85.31 180 LEU A N 1
ATOM 1435 C CA . LEU A 1 180 ? 13.711 0.687 6.180 1.00 85.31 180 LEU A CA 1
ATOM 1436 C C . LEU A 1 180 ? 12.347 1.378 6.276 1.00 85.31 180 LEU A C 1
ATOM 1438 O O . LEU A 1 180 ? 11.610 1.156 7.229 1.00 85.31 180 LEU A O 1
ATOM 1442 N N . TRP A 1 181 ? 11.980 2.161 5.258 1.00 87.56 181 TRP A N 1
ATOM 1443 C CA . TRP A 1 181 ? 10.670 2.812 5.189 1.00 87.56 181 TRP A CA 1
ATOM 1444 C C . TRP A 1 181 ? 9.513 1.799 5.212 1.00 87.56 181 TRP A C 1
ATOM 1446 O O . TRP A 1 181 ? 8.500 2.013 5.878 1.00 87.56 181 TRP A O 1
ATOM 1456 N N . PHE A 1 182 ? 9.664 0.676 4.506 1.00 90.31 182 PHE A N 1
ATOM 1457 C CA . PHE A 1 182 ? 8.682 -0.403 4.499 1.00 90.31 182 PHE A CA 1
ATOM 1458 C C . PHE A 1 182 ? 8.552 -1.072 5.872 1.00 90.31 182 PHE A C 1
ATOM 1460 O O . PHE A 1 182 ? 7.433 -1.280 6.338 1.00 90.31 182 PHE A O 1
ATOM 1467 N N . GLU A 1 183 ? 9.669 -1.378 6.540 1.00 87.75 183 GLU A N 1
ATOM 1468 C CA . GLU A 1 183 ? 9.643 -1.916 7.906 1.00 87.75 183 GLU A CA 1
ATOM 1469 C C . GLU A 1 183 ? 8.995 -0.935 8.886 1.00 87.75 183 GLU A C 1
ATOM 1471 O O . GLU A 1 183 ? 8.165 -1.361 9.684 1.00 87.75 183 GLU A O 1
ATOM 1476 N N . GLN A 1 184 ? 9.293 0.362 8.783 1.00 85.62 184 GLN A N 1
ATOM 1477 C CA . GLN A 1 184 ? 8.666 1.396 9.607 1.00 85.62 184 GLN A CA 1
ATOM 1478 C C . GLN A 1 184 ? 7.152 1.494 9.354 1.00 85.62 184 GLN A C 1
ATOM 1480 O O . GLN A 1 184 ? 6.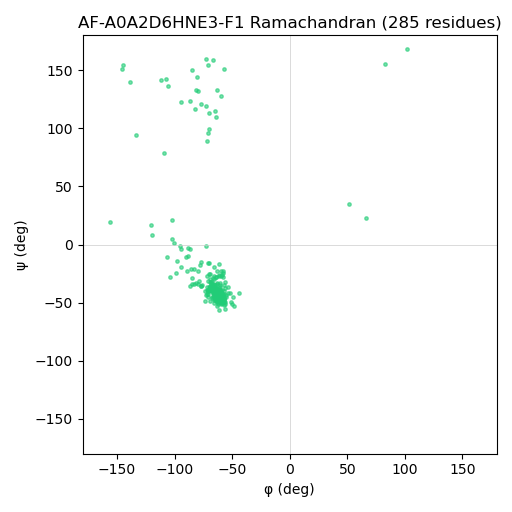370 1.549 10.297 1.00 85.62 184 GLN A O 1
ATOM 1485 N N . SER A 1 185 ? 6.717 1.439 8.093 1.00 87.94 185 SER A N 1
ATOM 1486 C CA . SER A 1 185 ? 5.286 1.471 7.746 1.00 87.94 185 SER A CA 1
ATOM 1487 C C . SER A 1 185 ? 4.532 0.266 8.324 1.00 87.94 185 SER A C 1
ATOM 1489 O O . SER A 1 185 ? 3.405 0.392 8.803 1.00 87.94 185 SER A O 1
ATOM 1491 N N . LEU A 1 186 ? 5.156 -0.918 8.306 1.00 89.94 186 LEU A N 1
ATOM 1492 C CA . LEU A 1 186 ? 4.601 -2.107 8.955 1.00 89.94 186 LEU A CA 1
ATOM 1493 C C . LEU A 1 186 ? 4.609 -1.979 10.476 1.00 89.94 186 LEU A C 1
ATOM 1495 O O . LEU A 1 186 ? 3.664 -2.416 11.122 1.00 89.94 186 LEU A O 1
ATOM 1499 N N . GLU A 1 187 ? 5.652 -1.398 11.056 1.00 87.69 187 GLU A N 1
ATOM 1500 C CA . GLU A 1 187 ? 5.738 -1.165 12.493 1.00 87.69 187 GLU A CA 1
ATOM 1501 C C . GLU A 1 187 ? 4.634 -0.239 13.003 1.00 87.69 187 GLU A C 1
ATOM 1503 O O . GLU A 1 187 ? 3.982 -0.564 13.993 1.00 87.69 187 GLU A O 1
ATOM 1508 N N . GLU A 1 188 ? 4.376 0.867 12.306 1.00 84.88 188 GLU A N 1
ATOM 1509 C CA . GLU A 1 188 ? 3.286 1.793 12.624 1.00 84.88 188 GLU A CA 1
ATOM 1510 C C . GLU A 1 188 ? 1.930 1.071 12.611 1.00 84.88 188 GLU A C 1
ATOM 1512 O O . GLU A 1 188 ? 1.151 1.181 13.559 1.00 84.88 188 GLU A O 1
ATOM 1517 N N . PHE A 1 189 ? 1.682 0.238 11.594 1.00 89.62 189 PHE A N 1
ATOM 1518 C CA . PHE A 1 189 ? 0.481 -0.598 11.532 1.00 89.62 189 PHE A CA 1
ATOM 1519 C C . PHE A 1 189 ? 0.415 -1.624 12.677 1.00 89.62 189 PHE A C 1
ATOM 1521 O O . PHE A 1 189 ? -0.635 -1.820 13.290 1.00 89.62 189 PHE A O 1
ATOM 1528 N N . MET A 1 190 ? 1.530 -2.286 12.992 1.00 87.75 190 MET A N 1
ATOM 1529 C CA . MET A 1 190 ? 1.604 -3.279 14.069 1.00 87.75 190 MET A CA 1
ATOM 1530 C C . MET A 1 190 ? 1.399 -2.652 15.450 1.00 87.75 190 MET A C 1
ATOM 1532 O O . MET A 1 190 ? 0.808 -3.280 16.330 1.00 87.75 190 MET A O 1
ATOM 1536 N N . SER A 1 191 ? 1.863 -1.421 15.639 1.00 84.62 191 SER A N 1
ATOM 1537 C CA . SER A 1 191 ? 1.610 -0.636 16.842 1.00 84.62 191 SER A CA 1
ATOM 1538 C C . SER A 1 191 ? 0.143 -0.252 16.967 1.00 84.62 191 SER A C 1
ATOM 1540 O O . SER A 1 191 ? -0.463 -0.479 18.013 1.00 84.62 191 SER A O 1
ATOM 1542 N N . TYR A 1 192 ? -0.465 0.224 15.875 1.00 85.88 192 TYR A N 1
ATOM 1543 C CA . TYR A 1 192 ? -1.908 0.454 15.808 1.00 85.88 192 TYR A CA 1
ATOM 1544 C C . TYR A 1 192 ? -2.702 -0.804 16.207 1.00 85.88 192 TYR A C 1
ATOM 1546 O O . TYR A 1 192 ? -3.648 -0.727 16.988 1.00 85.88 192 TYR A O 1
ATOM 1554 N N . ALA A 1 193 ? -2.267 -1.976 15.741 1.00 84.56 193 ALA A N 1
ATOM 1555 C CA . ALA A 1 193 ? -2.863 -3.267 16.075 1.00 84.56 193 ALA A CA 1
ATOM 1556 C C . ALA A 1 193 ? -2.570 -3.754 17.516 1.00 84.56 193 ALA A C 1
ATOM 1558 O O . ALA A 1 193 ? -3.003 -4.845 17.895 1.00 84.56 193 ALA A O 1
ATOM 1559 N N . GLY A 1 194 ? -1.806 -2.999 18.315 1.00 81.44 194 GLY A N 1
ATOM 1560 C CA . GLY A 1 194 ? -1.402 -3.373 19.675 1.00 81.44 194 GLY A CA 1
ATOM 1561 C C . GLY A 1 194 ? -0.460 -4.581 19.733 1.00 81.44 194 GLY A C 1
ATOM 1562 O O . GLY A 1 194 ? -0.417 -5.289 20.739 1.00 81.44 194 GLY A O 1
ATOM 1563 N N . LYS A 1 195 ? 0.259 -4.871 18.641 1.00 81.12 195 LYS A N 1
ATOM 1564 C CA . LYS A 1 195 ? 1.140 -6.048 18.506 1.00 81.12 195 LYS A CA 1
ATOM 1565 C C . LYS A 1 195 ? 2.614 -5.739 18.765 1.00 81.12 195 LYS A C 1
ATOM 1567 O O . LYS A 1 195 ? 3.414 -6.665 18.931 1.00 81.12 195 LYS A O 1
ATOM 1572 N N . VAL A 1 196 ? 2.962 -4.455 18.786 1.00 74.88 196 VAL A N 1
ATOM 1573 C CA . VAL A 1 196 ? 4.290 -3.912 19.084 1.00 74.88 196 VAL A CA 1
ATOM 1574 C C . VAL A 1 196 ? 4.107 -2.682 19.972 1.00 74.88 196 VAL A C 1
ATOM 1576 O O . VAL A 1 196 ? 3.191 -1.899 19.740 1.00 74.88 196 VAL A O 1
ATOM 1579 N N . ASP A 1 197 ? 4.973 -2.504 20.968 1.00 59.00 197 ASP A N 1
ATOM 1580 C CA . ASP A 1 197 ? 5.031 -1.255 21.730 1.00 59.00 197 ASP A CA 1
ATOM 1581 C C . ASP A 1 197 ? 5.972 -0.296 20.982 1.00 59.00 197 ASP A C 1
ATOM 1583 O O . ASP A 1 197 ? 7.126 -0.651 20.730 1.00 59.00 197 ASP A O 1
ATOM 1587 N N . ILE A 1 198 ? 5.504 0.902 20.616 1.00 58.91 198 ILE A N 1
ATOM 1588 C CA . ILE A 1 198 ? 6.396 1.962 20.126 1.00 58.91 198 ILE A CA 1
ATOM 1589 C C . ILE A 1 198 ? 7.006 2.656 21.346 1.00 58.91 198 ILE A C 1
ATOM 1591 O O . ILE A 1 198 ? 6.294 3.304 22.113 1.00 58.91 198 ILE A O 1
ATOM 1595 N N . GLU A 1 199 ? 8.327 2.578 21.506 1.00 51.88 199 GLU A N 1
ATOM 1596 C CA . GLU A 1 199 ? 9.048 3.598 22.272 1.00 51.88 199 GLU A CA 1
ATOM 1597 C C . GLU A 1 199 ? 9.025 4.883 21.435 1.00 51.88 199 GLU A C 1
ATOM 1599 O O . GLU A 1 199 ? 9.739 5.025 20.445 1.00 51.88 199 GLU A O 1
ATOM 1604 N N . SER A 1 200 ? 8.114 5.797 21.770 1.00 37.72 200 SER A N 1
ATOM 1605 C CA . SER A 1 200 ? 7.901 7.042 21.034 1.00 37.72 200 SER A CA 1
ATOM 1606 C C . SER A 1 200 ? 9.070 8.005 21.260 1.00 37.72 200 SER A C 1
ATOM 1608 O O . SER A 1 200 ? 9.090 8.749 22.240 1.00 37.72 200 SER A O 1
ATOM 1610 N N . GLY A 1 201 ? 10.035 8.004 20.348 1.00 36.50 201 GLY A N 1
ATOM 1611 C CA . GLY A 1 201 ? 11.101 8.998 20.250 1.00 36.50 201 GLY A CA 1
ATOM 1612 C C . GLY A 1 201 ? 11.450 9.248 18.786 1.00 36.50 201 GLY A C 1
ATOM 1613 O O . GLY A 1 201 ? 11.214 8.388 17.946 1.00 36.50 201 GLY A O 1
ATOM 1614 N N . PHE A 1 202 ? 11.992 10.421 18.450 1.00 33.22 202 PHE A N 1
ATOM 1615 C CA . PHE A 1 202 ? 12.704 10.580 17.179 1.00 33.22 202 PHE A CA 1
ATOM 1616 C C . PHE A 1 202 ? 13.919 9.660 17.234 1.00 33.22 202 PHE A C 1
ATOM 1618 O O . PHE A 1 202 ? 14.823 9.880 18.039 1.00 33.22 202 PHE A O 1
ATOM 1625 N N . ILE A 1 203 ? 13.894 8.591 16.444 1.00 40.56 203 ILE A N 1
ATOM 1626 C CA . ILE A 1 203 ? 14.898 7.539 16.540 1.00 40.56 203 ILE A CA 1
ATOM 1627 C C . ILE A 1 203 ? 15.992 7.822 15.527 1.00 40.56 203 ILE A C 1
ATOM 1629 O O . ILE A 1 203 ? 15.738 7.947 14.329 1.00 40.56 203 ILE A O 1
ATOM 1633 N N . ASP A 1 204 ? 17.211 7.932 16.033 1.00 40.62 204 ASP A N 1
ATOM 1634 C CA . ASP A 1 204 ? 18.408 8.010 15.218 1.00 40.62 204 ASP A CA 1
ATOM 1635 C C . ASP A 1 204 ? 18.514 6.742 14.350 1.00 40.62 204 ASP A C 1
ATOM 1637 O O . ASP A 1 204 ? 18.412 5.619 14.855 1.00 40.62 204 ASP A O 1
ATOM 1641 N N . ILE A 1 205 ? 18.692 6.908 13.036 1.00 45.22 205 ILE A N 1
ATOM 1642 C CA . ILE A 1 205 ? 18.723 5.812 12.045 1.00 45.22 205 ILE A CA 1
ATOM 1643 C C . ILE A 1 205 ? 19.826 4.793 12.386 1.00 45.22 205 ILE A C 1
ATOM 1645 O O . ILE A 1 205 ? 19.747 3.620 12.011 1.00 45.22 205 ILE A O 1
ATOM 1649 N N . GLU A 1 206 ? 20.849 5.227 13.120 1.00 49.19 206 GLU A N 1
ATOM 1650 C CA . GLU A 1 206 ? 21.953 4.388 13.579 1.00 49.19 206 GLU A CA 1
ATOM 1651 C C . GLU A 1 206 ? 21.586 3.543 14.814 1.00 49.19 206 GLU A C 1
ATOM 1653 O O . GLU A 1 206 ? 21.980 2.380 14.889 1.00 49.19 206 GLU A O 1
ATOM 1658 N N . ALA A 1 207 ? 20.744 4.050 15.723 1.00 44.59 207 ALA A N 1
ATOM 1659 C CA . ALA A 1 207 ? 20.386 3.386 16.984 1.00 44.59 207 ALA A CA 1
ATOM 1660 C C . ALA A 1 207 ? 19.372 2.232 16.829 1.00 44.59 207 ALA A C 1
ATOM 1662 O O . ALA A 1 207 ? 19.200 1.414 17.734 1.00 44.59 207 ALA A O 1
ATOM 1663 N N . HIS A 1 208 ? 18.690 2.140 15.683 1.00 46.62 208 HIS A N 1
ATOM 1664 C CA . HIS A 1 208 ? 17.718 1.081 15.382 1.00 46.62 208 HIS A CA 1
ATOM 1665 C C . HIS A 1 208 ? 18.230 -0.030 14.461 1.00 46.62 208 HIS A C 1
ATOM 1667 O O . HIS A 1 208 ? 17.478 -0.956 14.154 1.00 46.62 208 HIS A O 1
ATOM 1673 N N . GLN A 1 209 ? 19.511 -0.010 14.079 1.00 47.19 209 GLN A N 1
ATOM 1674 C CA . GLN A 1 209 ? 20.094 -1.111 13.304 1.00 47.19 209 GLN A CA 1
ATOM 1675 C C . GLN A 1 209 ? 20.104 -2.445 14.071 1.00 47.19 209 GLN A C 1
ATOM 1677 O O . GLN A 1 209 ? 20.070 -3.500 13.438 1.00 47.19 209 GLN A O 1
ATOM 1682 N N . ASP A 1 210 ? 20.046 -2.419 15.408 1.00 40.78 210 ASP A N 1
ATOM 1683 C CA . ASP A 1 210 ? 20.192 -3.629 16.225 1.00 40.78 210 ASP A CA 1
ATOM 1684 C C . ASP A 1 210 ? 18.883 -4.374 16.536 1.00 40.78 210 ASP A C 1
ATOM 1686 O O . ASP A 1 210 ? 18.935 -5.521 16.988 1.00 40.78 210 ASP A O 1
ATOM 1690 N N . LYS A 1 211 ? 17.699 -3.798 16.255 1.00 55.00 211 LYS A N 1
ATOM 1691 C CA . LYS A 1 211 ? 16.412 -4.489 16.474 1.00 55.00 211 LYS A CA 1
ATOM 1692 C C . LYS A 1 211 ? 15.458 -4.370 15.288 1.00 55.00 211 LYS A C 1
ATOM 1694 O O . LYS A 1 211 ? 14.672 -3.438 15.186 1.00 55.00 211 LYS A O 1
ATOM 1699 N N . THR A 1 212 ? 15.483 -5.375 14.411 1.00 73.19 212 THR A N 1
ATOM 1700 C CA . THR A 1 212 ? 14.506 -5.528 13.312 1.00 73.19 212 THR A CA 1
ATOM 1701 C C . THR A 1 212 ? 13.067 -5.588 13.849 1.00 73.19 212 THR A C 1
ATOM 1703 O O . THR A 1 212 ? 12.863 -6.145 14.931 1.00 73.19 212 THR A O 1
ATOM 1706 N N . LEU A 1 213 ? 12.064 -5.152 13.072 1.00 79.56 213 LEU A N 1
ATOM 1707 C CA . LEU A 1 213 ? 10.629 -5.266 13.413 1.00 79.56 213 LEU A CA 1
ATOM 1708 C C . LEU A 1 213 ? 10.266 -6.654 13.975 1.00 79.56 213 LEU A C 1
ATOM 1710 O O . LEU A 1 213 ? 9.570 -6.780 14.979 1.00 79.56 213 LEU A O 1
ATOM 1714 N N . LEU A 1 214 ? 10.815 -7.718 13.384 1.00 81.56 214 LEU A N 1
ATOM 1715 C CA . LEU A 1 214 ? 10.593 -9.106 13.804 1.00 81.56 214 LEU A CA 1
ATOM 1716 C C . LEU A 1 214 ? 10.992 -9.421 15.250 1.00 81.56 214 LEU A C 1
ATOM 1718 O O . LEU A 1 214 ? 10.482 -10.381 15.832 1.00 81.56 214 LEU A O 1
ATOM 1722 N N . GLN A 1 215 ? 11.935 -8.677 15.821 1.00 79.31 215 GLN A N 1
ATOM 1723 C CA . GLN A 1 215 ? 12.336 -8.836 17.216 1.00 79.31 215 GLN A CA 1
ATOM 1724 C C . GLN A 1 215 ? 11.353 -8.157 18.176 1.00 79.31 215 GLN A C 1
ATOM 1726 O O . GLN A 1 215 ? 11.272 -8.567 19.330 1.00 79.31 215 GLN A O 1
ATOM 1731 N N . ARG A 1 216 ? 10.592 -7.164 17.701 1.00 77.56 216 ARG A N 1
ATOM 1732 C CA . ARG A 1 216 ? 9.628 -6.395 18.500 1.00 77.56 216 ARG A CA 1
ATOM 1733 C C . ARG A 1 216 ? 8.224 -7.003 18.521 1.00 77.56 216 ARG A C 1
ATOM 1735 O O . ARG A 1 216 ? 7.471 -6.768 19.463 1.00 77.56 216 ARG A O 1
ATOM 1742 N N . VAL A 1 217 ? 7.872 -7.817 17.523 1.00 82.81 217 VAL A N 1
ATOM 1743 C CA . VAL A 1 217 ? 6.589 -8.538 17.496 1.00 82.81 217 VAL A CA 1
ATOM 1744 C C . VAL A 1 217 ? 6.583 -9.638 18.563 1.00 82.81 217 VAL A C 1
ATOM 1746 O O . VAL A 1 217 ? 7.320 -10.621 18.458 1.00 82.81 217 VAL A O 1
ATOM 1749 N N . LYS A 1 218 ? 5.734 -9.475 19.586 1.00 76.88 218 LYS A N 1
ATOM 1750 C CA . LYS A 1 218 ? 5.654 -10.385 20.746 1.00 76.88 218 LYS A CA 1
ATOM 1751 C C . LYS A 1 218 ? 4.988 -11.723 20.405 1.00 76.88 218 LYS A C 1
ATOM 1753 O O . LYS A 1 218 ? 5.412 -12.774 20.881 1.00 76.88 218 LYS A O 1
ATOM 1758 N N . ASN A 1 219 ? 3.935 -11.692 19.587 1.00 86.44 219 ASN A N 1
ATOM 1759 C CA . ASN A 1 219 ? 3.149 -12.872 19.235 1.00 86.44 219 ASN A CA 1
ATOM 1760 C C . ASN A 1 219 ? 3.833 -13.692 18.120 1.00 86.44 219 ASN A C 1
ATOM 1762 O O . ASN A 1 219 ? 4.268 -13.154 17.104 1.00 86.44 219 ASN A O 1
ATOM 1766 N N . THR A 1 220 ? 3.914 -15.015 18.300 1.00 85.44 220 THR A N 1
ATOM 1767 C CA . THR A 1 220 ? 4.616 -15.915 17.362 1.00 85.44 220 THR A CA 1
ATOM 1768 C C . THR A 1 220 ? 3.911 -16.042 16.009 1.00 85.44 220 THR A C 1
ATOM 1770 O O . THR A 1 220 ? 4.572 -16.204 14.985 1.00 85.44 220 THR A O 1
ATOM 1773 N N . GLU A 1 221 ? 2.584 -15.984 15.983 1.00 87.50 221 GLU A N 1
ATOM 1774 C CA . GLU A 1 221 ? 1.778 -16.061 14.766 1.00 87.50 221 GLU A CA 1
ATOM 1775 C C . GLU A 1 221 ? 1.868 -14.761 13.960 1.00 87.50 221 GLU A C 1
ATOM 1777 O O . GLU A 1 221 ? 2.245 -14.794 12.789 1.00 87.50 221 GLU A O 1
ATOM 1782 N N . ASP A 1 222 ? 1.686 -13.612 14.617 1.00 87.12 222 ASP A N 1
ATOM 1783 C CA . ASP A 1 222 ? 1.876 -12.293 14.001 1.00 87.12 222 ASP A CA 1
ATOM 1784 C C . ASP A 1 222 ? 3.297 -12.148 13.435 1.00 87.12 222 ASP A C 1
ATOM 1786 O O . ASP A 1 222 ? 3.504 -11.663 12.321 1.00 87.12 222 ASP A O 1
ATOM 1790 N N . LYS A 1 223 ? 4.299 -12.662 14.159 1.00 86.19 223 LYS A N 1
ATOM 1791 C CA . LYS A 1 223 ? 5.688 -12.693 13.695 1.00 86.19 223 LYS A CA 1
ATOM 1792 C C . LYS A 1 223 ? 5.852 -13.509 12.412 1.00 86.19 223 LYS A C 1
ATOM 1794 O O . LYS A 1 223 ? 6.599 -13.082 11.533 1.00 86.19 223 LYS A O 1
ATOM 1799 N N . LYS A 1 224 ? 5.149 -14.639 12.256 1.00 88.62 224 LYS A N 1
ATOM 1800 C CA . LYS A 1 224 ? 5.146 -15.413 10.998 1.00 88.62 224 LYS A CA 1
ATOM 1801 C C . LYS A 1 224 ? 4.517 -14.617 9.856 1.00 88.62 224 LYS A C 1
ATOM 1803 O O . LYS A 1 224 ? 5.041 -14.652 8.743 1.00 88.62 224 LYS A O 1
ATOM 1808 N N . TYR A 1 225 ? 3.437 -13.878 10.115 1.00 90.25 225 TYR A N 1
ATOM 1809 C CA . TYR A 1 225 ? 2.804 -13.030 9.102 1.00 90.25 225 TYR A CA 1
ATOM 1810 C C . TYR A 1 225 ? 3.729 -11.910 8.628 1.00 90.25 225 TYR A C 1
ATOM 1812 O O . TYR A 1 225 ? 3.902 -11.735 7.421 1.00 90.25 225 TYR A O 1
ATOM 1820 N N . VAL A 1 226 ? 4.402 -11.225 9.553 1.00 89.94 226 VAL A N 1
ATOM 1821 C CA . VAL A 1 226 ? 5.386 -10.185 9.219 1.00 89.94 226 VAL A CA 1
ATOM 1822 C C . VAL A 1 226 ? 6.593 -10.772 8.477 1.00 89.94 226 VAL A C 1
ATOM 1824 O O . VAL A 1 226 ? 7.039 -10.199 7.484 1.00 89.94 226 VAL A O 1
ATOM 1827 N N . GLN A 1 227 ? 7.097 -11.943 8.887 1.00 88.94 227 GLN A N 1
ATOM 1828 C CA . GLN A 1 227 ? 8.176 -12.640 8.171 1.00 88.94 227 GLN A CA 1
ATOM 1829 C C . GLN A 1 227 ? 7.797 -12.955 6.720 1.00 88.94 227 GLN A C 1
ATOM 1831 O O . GLN A 1 227 ? 8.605 -12.748 5.814 1.00 88.94 227 GLN A O 1
ATOM 1836 N N . ASP A 1 228 ? 6.576 -13.441 6.493 1.00 87.00 228 ASP A N 1
ATOM 1837 C CA . ASP A 1 228 ? 6.056 -13.751 5.160 1.00 87.00 228 ASP A CA 1
ATOM 1838 C C . ASP A 1 228 ? 5.937 -12.477 4.303 1.00 87.00 228 ASP A C 1
ATOM 1840 O O . ASP A 1 228 ? 6.423 -12.454 3.172 1.00 87.00 228 ASP A O 1
ATOM 1844 N N . ILE A 1 229 ? 5.396 -11.384 4.860 1.00 91.00 229 ILE A N 1
ATOM 1845 C CA . ILE A 1 229 ? 5.333 -10.073 4.190 1.00 91.00 229 ILE A CA 1
ATOM 1846 C C . ILE A 1 229 ? 6.738 -9.599 3.772 1.00 91.00 229 ILE A C 1
ATOM 1848 O O . ILE A 1 229 ? 6.956 -9.269 2.604 1.00 91.00 229 ILE A O 1
ATOM 1852 N N . ILE A 1 230 ? 7.707 -9.607 4.695 1.00 90.69 230 ILE A N 1
ATOM 1853 C CA . ILE A 1 230 ? 9.090 -9.169 4.438 1.00 90.69 230 ILE A CA 1
ATOM 1854 C C . ILE A 1 230 ? 9.754 -10.034 3.363 1.00 90.69 230 ILE A C 1
ATOM 1856 O O . ILE A 1 230 ? 10.421 -9.516 2.461 1.00 90.69 230 ILE A O 1
ATOM 1860 N N . LYS A 1 231 ? 9.569 -11.356 3.430 1.00 88.31 231 LYS A N 1
ATOM 1861 C CA . LYS A 1 231 ? 10.113 -12.290 2.439 1.00 88.31 231 LYS A CA 1
ATOM 1862 C C . LYS A 1 231 ? 9.563 -11.996 1.044 1.00 88.31 231 LYS A C 1
ATOM 1864 O O . LYS A 1 231 ? 10.335 -11.942 0.081 1.00 88.31 231 LYS A O 1
ATOM 1869 N N . VAL A 1 232 ? 8.250 -11.794 0.924 1.00 88.56 232 VAL A N 1
ATOM 1870 C CA . VAL A 1 232 ? 7.609 -11.499 -0.365 1.00 88.56 232 VAL A CA 1
ATOM 1871 C C . VAL A 1 232 ? 8.007 -10.117 -0.878 1.00 88.56 232 VAL A C 1
ATOM 1873 O O . VAL A 1 232 ? 8.287 -9.999 -2.070 1.00 88.56 232 VAL A O 1
ATOM 1876 N N . TYR A 1 233 ? 8.135 -9.109 -0.010 1.00 91.00 233 TYR A N 1
ATOM 1877 C CA . TYR A 1 233 ? 8.661 -7.793 -0.385 1.00 91.00 233 TYR A CA 1
ATOM 1878 C C . TYR A 1 233 ? 10.053 -7.913 -1.015 1.00 91.00 233 TYR A C 1
ATOM 1880 O O . TYR A 1 233 ? 10.236 -7.520 -2.165 1.00 91.00 233 TYR A O 1
ATOM 1888 N N . LYS A 1 234 ? 11.013 -8.539 -0.316 1.00 88.75 234 LYS A N 1
ATOM 1889 C CA . LYS A 1 234 ? 12.395 -8.703 -0.811 1.00 88.75 234 LYS A CA 1
ATOM 1890 C C . LYS A 1 234 ? 12.444 -9.465 -2.135 1.00 88.75 234 LYS A C 1
ATOM 1892 O O . LYS A 1 234 ? 13.143 -9.063 -3.061 1.00 88.75 234 LYS A O 1
ATOM 1897 N N . THR A 1 235 ? 11.656 -10.534 -2.246 1.00 88.31 235 THR A N 1
ATOM 1898 C CA . THR A 1 235 ? 11.563 -11.338 -3.476 1.00 88.31 235 THR A CA 1
ATOM 1899 C C . THR A 1 235 ? 10.998 -10.515 -4.637 1.00 88.31 235 THR A C 1
ATOM 1901 O O . THR A 1 235 ? 11.534 -10.544 -5.743 1.00 88.31 235 THR A O 1
ATOM 1904 N N . THR A 1 236 ? 9.941 -9.739 -4.387 1.00 90.81 236 THR A N 1
ATOM 1905 C CA . THR A 1 236 ? 9.327 -8.865 -5.394 1.00 90.81 236 THR A CA 1
ATOM 1906 C C . THR A 1 236 ? 10.306 -7.769 -5.821 1.00 90.81 236 THR A C 1
ATOM 1908 O O . THR A 1 236 ? 10.471 -7.544 -7.018 1.00 90.81 236 THR A O 1
ATOM 1911 N N . TYR A 1 237 ? 11.017 -7.156 -4.866 1.00 90.44 237 TYR A N 1
ATOM 1912 C CA . TYR A 1 237 ? 12.040 -6.127 -5.093 1.00 90.44 237 TYR A CA 1
ATOM 1913 C C . TYR A 1 237 ? 13.199 -6.601 -5.957 1.00 90.44 237 TYR A C 1
ATOM 1915 O O . TYR A 1 237 ? 13.592 -5.902 -6.890 1.00 90.44 237 TYR A O 1
ATOM 1923 N N . ALA A 1 238 ? 13.710 -7.804 -5.710 1.00 88.19 238 ALA A N 1
ATOM 1924 C CA . ALA A 1 238 ? 14.761 -8.384 -6.535 1.00 88.19 238 ALA A CA 1
ATOM 1925 C C . ALA A 1 238 ? 14.267 -8.681 -7.963 1.00 88.19 238 ALA A C 1
ATOM 1927 O O . ALA A 1 238 ? 14.906 -8.302 -8.946 1.00 88.19 238 ALA A O 1
ATOM 1928 N N . ASN A 1 239 ? 13.100 -9.317 -8.088 1.00 88.88 239 ASN A N 1
ATOM 1929 C CA . ASN A 1 239 ? 12.609 -9.821 -9.370 1.00 88.88 239 ASN A CA 1
ATOM 1930 C C . ASN A 1 239 ? 12.154 -8.698 -10.316 1.00 88.88 239 ASN A C 1
ATOM 1932 O O . ASN A 1 239 ? 12.497 -8.708 -11.504 1.00 88.88 239 ASN A O 1
ATOM 1936 N N . ILE A 1 240 ? 11.443 -7.690 -9.795 1.00 90.38 240 ILE A N 1
ATOM 1937 C CA . ILE A 1 2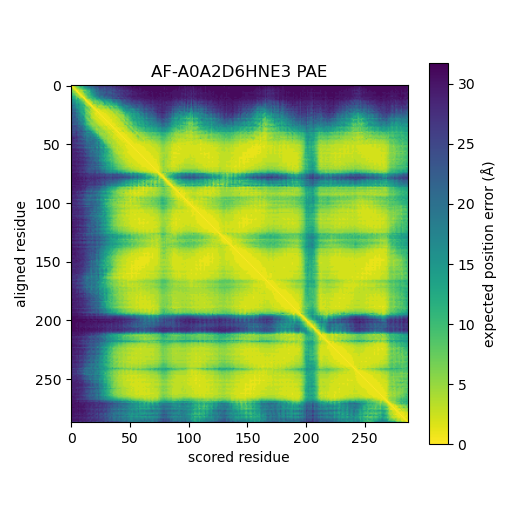40 ? 10.846 -6.617 -10.605 1.00 90.38 240 ILE A CA 1
ATOM 1938 C C . ILE A 1 240 ? 11.896 -5.803 -11.375 1.00 90.38 240 ILE A C 1
ATOM 1940 O O . ILE A 1 240 ? 11.608 -5.286 -12.452 1.00 90.38 240 ILE A O 1
ATOM 1944 N N . GLN A 1 241 ? 13.142 -5.743 -10.883 1.00 88.25 241 GLN A N 1
ATOM 1945 C CA . GLN A 1 241 ? 14.255 -5.041 -11.536 1.00 88.25 241 GLN A CA 1
ATOM 1946 C C . GLN A 1 241 ? 14.531 -5.544 -12.957 1.00 88.25 241 GLN A C 1
ATOM 1948 O O . GLN A 1 241 ? 15.143 -4.840 -13.764 1.00 88.25 241 GLN A O 1
ATOM 1953 N N . THR A 1 242 ? 14.125 -6.768 -13.284 1.00 86.62 242 THR A N 1
ATOM 1954 C CA . THR A 1 242 ? 14.376 -7.378 -14.595 1.00 86.62 242 THR A CA 1
ATOM 1955 C C . THR A 1 242 ? 13.138 -7.451 -15.478 1.00 86.62 242 THR A C 1
ATOM 1957 O O . THR A 1 242 ? 13.280 -7.678 -16.677 1.00 86.62 242 THR A O 1
ATOM 1960 N N . CYS A 1 243 ? 11.957 -7.181 -14.927 1.00 87.94 243 CYS A N 1
ATOM 1961 C CA . CYS A 1 243 ? 10.686 -7.383 -15.603 1.00 87.94 243 CYS A CA 1
ATOM 1962 C C . CYS A 1 243 ? 10.269 -6.204 -16.491 1.00 87.94 243 CYS A C 1
ATOM 1964 O O . CYS A 1 243 ? 10.548 -5.034 -16.207 1.00 87.94 243 CYS A O 1
ATOM 1966 N N . GLU A 1 244 ? 9.525 -6.530 -17.548 1.00 89.00 244 GLU A N 1
ATOM 1967 C CA . GLU A 1 244 ? 8.741 -5.559 -18.309 1.00 89.00 244 GLU A CA 1
ATOM 1968 C C . GLU A 1 244 ? 7.588 -4.996 -17.467 1.00 89.00 244 GLU A C 1
ATOM 1970 O O . GLU A 1 244 ? 7.140 -5.618 -16.502 1.00 89.00 244 GLU A O 1
ATOM 1975 N N . GLN A 1 245 ? 7.083 -3.825 -17.859 1.00 87.50 245 GLN A N 1
ATOM 1976 C CA . GLN A 1 245 ? 6.120 -3.059 -17.066 1.00 87.50 245 GLN A CA 1
ATOM 1977 C C . GLN A 1 245 ? 4.825 -3.831 -16.773 1.00 87.50 245 GLN A C 1
ATOM 1979 O O . GLN A 1 245 ? 4.360 -3.817 -15.638 1.00 87.50 245 GLN A O 1
ATOM 1984 N N . TRP A 1 246 ? 4.264 -4.550 -17.749 1.00 85.75 246 TRP A N 1
ATOM 1985 C CA . TRP A 1 246 ? 3.047 -5.345 -17.537 1.00 85.75 246 TRP A CA 1
ATOM 1986 C C . TRP A 1 246 ? 3.265 -6.454 -16.493 1.00 85.75 246 TRP A C 1
ATOM 1988 O O . TRP A 1 246 ? 2.419 -6.693 -15.634 1.00 85.75 246 TRP A O 1
ATOM 1998 N N . ARG A 1 247 ? 4.439 -7.101 -16.504 1.00 86.94 247 ARG A N 1
ATOM 1999 C CA . ARG A 1 247 ? 4.781 -8.152 -15.539 1.00 86.94 247 ARG A CA 1
ATOM 2000 C C . ARG A 1 247 ? 5.045 -7.560 -14.157 1.00 86.94 247 ARG A C 1
ATOM 2002 O O . ARG A 1 247 ? 4.648 -8.158 -13.161 1.00 86.94 247 ARG A O 1
ATOM 2009 N N . ALA A 1 248 ? 5.660 -6.379 -14.105 1.00 90.06 248 ALA A N 1
ATOM 2010 C CA . ALA A 1 248 ? 5.845 -5.615 -12.878 1.00 90.06 248 ALA A CA 1
ATOM 2011 C C . ALA A 1 248 ? 4.499 -5.258 -12.221 1.00 90.06 248 ALA A C 1
ATOM 2013 O O . ALA A 1 248 ? 4.343 -5.467 -11.021 1.00 90.06 248 ALA A O 1
ATOM 2014 N N . GLN A 1 249 ? 3.505 -4.812 -12.998 1.00 89.31 249 GLN A N 1
ATOM 2015 C CA . GLN A 1 249 ? 2.152 -4.533 -12.496 1.00 89.31 249 GLN A CA 1
ATOM 2016 C C . GLN A 1 249 ? 1.493 -5.776 -11.886 1.00 89.31 249 GLN A C 1
ATOM 2018 O O . GLN A 1 249 ? 0.996 -5.715 -10.763 1.00 89.31 249 GLN A O 1
ATOM 2023 N N . LEU A 1 250 ? 1.552 -6.922 -12.573 1.00 85.75 250 LEU A N 1
ATOM 2024 C CA . LEU A 1 250 ? 1.010 -8.184 -12.057 1.00 85.75 250 LEU A CA 1
ATOM 2025 C C . LEU A 1 250 ? 1.687 -8.620 -10.752 1.00 85.75 250 LEU A C 1
ATOM 2027 O O . LEU A 1 250 ? 1.010 -9.019 -9.806 1.00 85.75 250 LEU A O 1
ATOM 2031 N N . MET A 1 251 ? 3.017 -8.516 -10.682 1.00 88.50 251 MET A N 1
ATOM 2032 C CA . MET A 1 251 ? 3.785 -8.832 -9.474 1.00 88.50 251 MET A CA 1
ATOM 2033 C C . MET A 1 251 ? 3.415 -7.930 -8.297 1.00 88.50 251 MET A C 1
ATOM 2035 O O . MET A 1 251 ? 3.262 -8.400 -7.173 1.00 88.50 251 MET A O 1
ATOM 2039 N N . LEU A 1 252 ? 3.260 -6.635 -8.554 1.00 92.00 252 LEU A N 1
ATOM 2040 C CA . LEU A 1 252 ? 2.891 -5.655 -7.543 1.00 92.00 252 LEU A CA 1
ATOM 2041 C C . LEU A 1 252 ? 1.448 -5.827 -7.066 1.00 92.00 252 LEU A C 1
ATOM 2043 O O . LEU A 1 252 ? 1.186 -5.729 -5.872 1.00 92.00 252 LEU A O 1
ATOM 2047 N N . ARG A 1 253 ? 0.527 -6.174 -7.966 1.00 87.56 253 ARG A N 1
ATOM 2048 C CA . ARG A 1 253 ? -0.845 -6.548 -7.613 1.00 87.56 253 ARG A CA 1
ATOM 2049 C C . ARG A 1 253 ? -0.876 -7.801 -6.733 1.00 87.56 253 ARG A C 1
ATOM 2051 O O . ARG A 1 253 ? -1.562 -7.842 -5.718 1.00 87.56 253 ARG A O 1
ATOM 2058 N N . ALA A 1 254 ? -0.105 -8.817 -7.093 1.00 85.12 254 ALA A N 1
ATOM 2059 C CA . ALA A 1 254 ? 0.082 -10.008 -6.274 1.00 85.12 254 ALA A CA 1
ATOM 2060 C C . ALA A 1 254 ? 0.636 -9.677 -4.875 1.00 85.12 254 ALA A C 1
ATOM 2062 O O . ALA A 1 254 ? 0.137 -10.173 -3.862 1.00 85.12 254 ALA A O 1
ATOM 2063 N N . PHE A 1 255 ? 1.639 -8.800 -4.819 1.00 90.56 255 PHE A N 1
ATOM 2064 C CA . PHE A 1 255 ? 2.224 -8.330 -3.571 1.00 90.56 255 PHE A CA 1
ATOM 2065 C C . PHE A 1 255 ? 1.213 -7.560 -2.708 1.00 90.56 255 PHE A C 1
ATOM 2067 O O . PHE A 1 255 ? 1.100 -7.863 -1.521 1.00 90.56 255 PHE A O 1
ATOM 2074 N N . TYR A 1 256 ? 0.418 -6.660 -3.301 1.00 91.69 256 TYR A N 1
ATOM 2075 C CA . TYR A 1 256 ? -0.688 -5.964 -2.630 1.00 91.69 256 TYR A CA 1
ATOM 2076 C C . TYR A 1 256 ? -1.609 -6.945 -1.902 1.00 91.69 256 TYR A C 1
ATOM 2078 O O . TYR A 1 256 ? -1.848 -6.791 -0.707 1.00 91.69 256 TYR A O 1
ATOM 2086 N N . PHE A 1 257 ? -2.079 -7.991 -2.588 1.00 85.38 257 PHE A N 1
ATOM 2087 C CA . 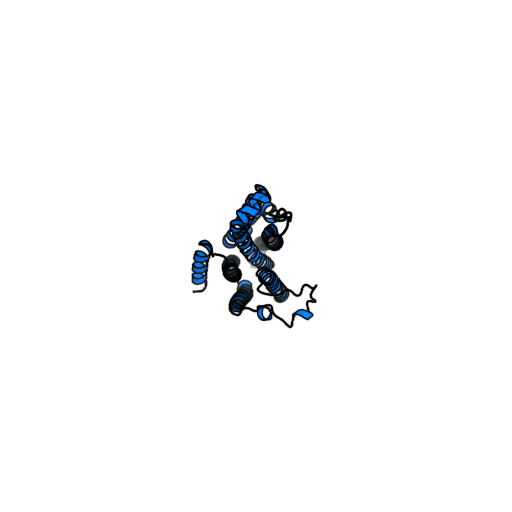PHE A 1 257 ? -2.994 -8.962 -1.984 1.00 85.38 257 PHE A CA 1
ATOM 2088 C C . PHE A 1 257 ? -2.358 -9.740 -0.841 1.00 85.38 257 PHE A C 1
ATOM 2090 O O . PHE A 1 257 ? -3.006 -10.009 0.169 1.00 85.38 257 PHE A O 1
ATOM 2097 N N . LYS A 1 258 ? -1.080 -10.096 -0.989 1.00 87.69 258 LYS A N 1
ATOM 2098 C CA . LYS A 1 258 ? -0.340 -10.797 0.054 1.00 87.69 258 LYS A CA 1
ATOM 2099 C C . LYS A 1 258 ? -0.213 -9.940 1.312 1.00 87.69 258 LYS A C 1
ATOM 2101 O O . LYS A 1 258 ? -0.453 -10.459 2.400 1.00 87.69 258 LYS A O 1
ATOM 2106 N N . ILE A 1 259 ? 0.134 -8.659 1.163 1.00 92.12 259 ILE A N 1
ATOM 2107 C CA . ILE A 1 259 ? 0.183 -7.711 2.282 1.00 92.12 259 ILE A CA 1
ATOM 2108 C C . ILE A 1 259 ? -1.208 -7.588 2.895 1.00 92.12 259 ILE A C 1
ATOM 2110 O O . ILE A 1 259 ? -1.367 -7.907 4.068 1.00 92.12 259 ILE A O 1
ATOM 2114 N N . LYS A 1 260 ? -2.214 -7.231 2.088 1.00 91.06 260 LYS A N 1
ATOM 2115 C CA . LYS A 1 260 ? -3.603 -7.042 2.520 1.00 91.06 260 LYS A CA 1
ATOM 2116 C C . LYS A 1 260 ? -4.102 -8.211 3.373 1.00 91.06 260 LYS A C 1
ATOM 2118 O O . LYS A 1 260 ? -4.517 -8.002 4.504 1.00 91.06 260 LYS A O 1
ATOM 2123 N N . ASN A 1 261 ? -3.978 -9.442 2.873 1.00 88.62 261 ASN A N 1
ATOM 2124 C CA . ASN A 1 261 ? -4.402 -10.657 3.579 1.00 88.62 261 ASN A CA 1
ATOM 2125 C C . ASN A 1 261 ? -3.702 -10.802 4.941 1.00 88.62 261 ASN A C 1
ATOM 2127 O O . ASN A 1 261 ? -4.338 -11.090 5.951 1.00 88.62 261 ASN A O 1
ATOM 2131 N N . ARG A 1 262 ? -2.390 -10.566 4.995 1.00 90.81 262 ARG A N 1
ATOM 2132 C CA . ARG A 1 262 ? -1.624 -10.673 6.241 1.00 90.81 262 ARG A CA 1
ATOM 2133 C C . ARG A 1 262 ? -1.984 -9.576 7.238 1.00 90.81 262 ARG A C 1
ATOM 2135 O O . ARG A 1 262 ? -2.078 -9.871 8.424 1.00 90.81 262 ARG A O 1
ATOM 2142 N N . LEU A 1 263 ? -2.245 -8.357 6.769 1.00 92.38 263 LEU A N 1
ATOM 2143 C CA . LEU A 1 263 ? -2.744 -7.270 7.612 1.00 92.38 263 LEU A CA 1
ATOM 2144 C C . LEU A 1 263 ? -4.158 -7.563 8.149 1.00 92.38 263 LEU A C 1
ATOM 2146 O O . LEU A 1 263 ? -4.417 -7.288 9.319 1.00 92.38 263 LEU A O 1
ATOM 2150 N N . CYS A 1 264 ? -5.039 -8.188 7.354 1.00 90.88 264 CYS A N 1
ATOM 2151 C CA . CYS A 1 264 ? -6.339 -8.676 7.834 1.00 90.88 264 CYS A CA 1
ATOM 2152 C C . CYS A 1 264 ? -6.173 -9.672 8.989 1.00 90.88 264 CYS A C 1
ATOM 2154 O O . CYS A 1 264 ? -6.824 -9.517 10.016 1.00 90.88 264 CYS A O 1
ATOM 2156 N N . LEU A 1 265 ? -5.272 -10.654 8.852 1.00 89.44 265 LEU A N 1
ATOM 2157 C CA . LEU A 1 265 ? -5.003 -11.637 9.910 1.00 89.44 265 LEU A CA 1
ATOM 2158 C C . LEU A 1 265 ? -4.450 -10.979 11.181 1.00 89.44 265 LEU A C 1
ATOM 2160 O O . LEU A 1 265 ? -4.873 -11.325 12.276 1.00 89.44 265 LEU A O 1
ATOM 2164 N N . ILE A 1 266 ? -3.563 -9.989 11.043 1.00 89.31 266 ILE A N 1
ATOM 2165 C CA . ILE A 1 266 ? -3.014 -9.233 12.181 1.00 89.31 266 ILE A CA 1
ATOM 2166 C C . ILE A 1 266 ? -4.121 -8.508 12.965 1.00 89.31 266 ILE A C 1
ATOM 2168 O O . ILE A 1 266 ? -4.087 -8.489 14.199 1.00 89.31 266 ILE A O 1
ATOM 2172 N N . LEU A 1 267 ? -5.101 -7.925 12.264 1.00 87.81 267 LEU A N 1
ATOM 2173 C CA . LEU A 1 267 ? -6.237 -7.222 12.872 1.00 87.81 267 LEU A CA 1
ATOM 2174 C C . LEU A 1 267 ? -7.425 -8.127 13.221 1.00 87.81 267 LEU A C 1
ATOM 2176 O O . LEU A 1 267 ? -8.389 -7.636 13.803 1.00 87.81 267 LEU A O 1
ATOM 2180 N N . ASN A 1 268 ? -7.375 -9.423 12.892 1.00 83.31 268 ASN A N 1
ATOM 2181 C CA . ASN A 1 268 ? -8.538 -10.318 12.914 1.00 83.31 268 ASN A CA 1
ATOM 2182 C C . ASN A 1 268 ? -9.748 -9.756 12.136 1.00 83.31 268 ASN A C 1
ATOM 2184 O O . ASN A 1 268 ? -10.894 -9.956 12.531 1.00 83.31 268 ASN A O 1
ATOM 2188 N N . ALA A 1 269 ? -9.494 -9.037 11.041 1.00 82.88 269 ALA A N 1
ATOM 2189 C CA . ALA A 1 269 ? -10.534 -8.498 10.172 1.00 82.88 269 ALA A CA 1
ATOM 2190 C C . ALA A 1 269 ? -11.053 -9.579 9.210 1.00 82.88 269 ALA A C 1
ATOM 2192 O O . ALA A 1 269 ? -10.278 -10.407 8.716 1.00 82.88 269 ALA A O 1
ATOM 2193 N N . GLU A 1 270 ? -12.354 -9.560 8.912 1.00 70.56 270 GLU A N 1
ATOM 2194 C CA . GLU A 1 270 ? -12.933 -10.472 7.926 1.00 70.56 270 GLU A CA 1
ATOM 2195 C C . GLU A 1 270 ? -12.345 -10.220 6.530 1.00 70.56 270 GLU A C 1
ATOM 2197 O O . GLU A 1 270 ? -12.233 -9.085 6.067 1.00 70.56 270 GLU A O 1
ATOM 2202 N N . ALA A 1 271 ? -11.954 -11.300 5.851 1.00 64.75 271 ALA A N 1
ATOM 2203 C CA . ALA A 1 271 ? -11.457 -11.227 4.484 1.00 64.75 271 ALA A CA 1
ATOM 2204 C C . ALA A 1 271 ? -12.622 -11.109 3.493 1.00 64.75 271 ALA A C 1
ATOM 2206 O O . ALA A 1 271 ? -13.557 -11.916 3.522 1.00 64.75 271 ALA A O 1
ATOM 2207 N N . ASP A 1 272 ? -12.520 -10.166 2.560 1.00 63.72 272 ASP A N 1
ATOM 2208 C CA . ASP A 1 272 ? -13.522 -9.952 1.519 1.00 63.72 272 ASP A CA 1
ATOM 2209 C C . ASP A 1 272 ? -13.496 -11.110 0.492 1.00 63.72 272 ASP A C 1
ATOM 2211 O O . ASP A 1 272 ? -12.482 -11.780 0.267 1.00 63.72 272 ASP A O 1
ATOM 2215 N N . ILE A 1 273 ? -14.615 -11.355 -0.188 1.00 59.44 273 ILE A N 1
ATOM 2216 C CA . ILE A 1 273 ? -14.749 -12.300 -1.306 1.00 59.44 273 ILE A CA 1
ATOM 2217 C C . ILE A 1 273 ? -13.699 -12.014 -2.393 1.00 59.44 273 ILE A C 1
ATOM 2219 O O . ILE A 1 273 ? -13.128 -12.946 -2.975 1.00 59.44 273 ILE A O 1
ATOM 2223 N N . TYR A 1 274 ? -13.385 -10.738 -2.634 1.00 57.16 274 TYR A N 1
ATOM 2224 C CA . TYR A 1 274 ? -12.337 -10.336 -3.575 1.00 57.16 274 TYR A CA 1
ATOM 2225 C C . TYR A 1 274 ? -10.933 -10.797 -3.155 1.00 57.16 274 TYR A C 1
ATOM 2227 O O . TYR A 1 274 ? -10.106 -11.084 -4.027 1.00 57.16 274 TYR A O 1
ATOM 2235 N N . ASP A 1 275 ? -10.671 -10.957 -1.855 1.00 59.00 275 ASP A N 1
ATOM 2236 C CA . ASP A 1 275 ? -9.385 -11.447 -1.343 1.00 59.00 275 ASP A CA 1
ATOM 2237 C C . ASP A 1 275 ? -9.197 -12.933 -1.646 1.00 59.00 275 ASP A C 1
ATOM 2239 O O . ASP A 1 275 ? -8.129 -13.349 -2.104 1.00 59.00 275 ASP A O 1
ATOM 2243 N N . LYS A 1 276 ? -10.268 -13.725 -1.510 1.00 62.12 276 LYS A N 1
ATOM 2244 C CA . LYS A 1 276 ? -10.266 -15.165 -1.823 1.00 62.12 276 LYS A CA 1
ATOM 2245 C C . LYS A 1 276 ? -10.060 -15.435 -3.316 1.00 62.12 276 LYS A C 1
ATOM 2247 O O . LYS A 1 276 ? -9.276 -16.310 -3.687 1.00 62.12 276 LYS A O 1
ATOM 2252 N N . MET A 1 277 ? -10.725 -14.673 -4.190 1.00 59.69 277 MET A N 1
ATOM 2253 C CA . MET A 1 277 ? -10.531 -14.796 -5.644 1.00 59.69 277 MET A CA 1
ATOM 2254 C C . MET A 1 277 ? -9.122 -14.385 -6.082 1.00 59.69 277 MET A C 1
ATOM 2256 O O . MET A 1 277 ? -8.556 -14.971 -7.007 1.00 59.69 277 MET A O 1
ATOM 2260 N N . SER A 1 278 ? -8.546 -13.389 -5.417 1.00 56.09 278 SER A N 1
ATOM 2261 C CA . SER A 1 278 ? -7.229 -12.858 -5.763 1.00 56.09 278 SER A CA 1
ATOM 2262 C C . SER A 1 278 ? -6.091 -13.762 -5.291 1.00 56.09 278 SER A C 1
ATOM 2264 O O . SER A 1 278 ? -5.119 -13.941 -6.024 1.00 56.09 278 SER A O 1
ATOM 2266 N N . GLU A 1 279 ? -6.231 -14.418 -4.134 1.00 57.19 279 GLU A N 1
ATOM 2267 C CA . GLU A 1 279 ? -5.287 -15.448 -3.682 1.00 57.19 279 GLU A CA 1
ATOM 2268 C C . GLU A 1 279 ? -5.216 -16.625 -4.667 1.00 57.19 279 GLU A C 1
ATOM 2270 O O . GLU A 1 279 ? -4.127 -17.126 -4.954 1.00 57.19 279 GLU A O 1
ATOM 2275 N N . LYS A 1 280 ? -6.357 -17.036 -5.238 1.00 63.34 280 LYS A N 1
ATOM 2276 C CA . LYS A 1 280 ? -6.403 -18.080 -6.271 1.00 63.34 280 LYS A CA 1
ATOM 2277 C C . LYS A 1 280 ? -5.595 -17.679 -7.510 1.00 63.34 280 LYS A C 1
ATOM 2279 O O . LYS A 1 280 ? -4.718 -18.431 -7.924 1.00 63.34 280 LYS A O 1
ATOM 2284 N N . ARG A 1 281 ? -5.814 -16.467 -8.030 1.00 56.38 281 ARG A N 1
ATOM 2285 C CA . ARG A 1 281 ? -5.055 -15.931 -9.177 1.00 56.38 281 ARG A CA 1
ATOM 2286 C C . ARG A 1 281 ? -3.563 -15.768 -8.876 1.00 56.38 281 ARG A C 1
ATOM 2288 O O . ARG A 1 281 ? -2.732 -15.960 -9.755 1.00 56.38 281 ARG A O 1
ATOM 2295 N N . PHE A 1 282 ? -3.204 -15.435 -7.636 1.00 55.62 282 PHE A N 1
ATOM 2296 C CA . PHE A 1 282 ? -1.804 -15.370 -7.218 1.00 55.62 282 PHE A CA 1
ATOM 2297 C C . PHE A 1 282 ? -1.144 -16.753 -7.158 1.00 55.62 282 PHE A C 1
ATOM 2299 O O . PHE A 1 282 ? -0.001 -16.901 -7.582 1.00 55.62 282 PHE A O 1
ATOM 2306 N N . LYS A 1 283 ? -1.853 -17.780 -6.676 1.00 60.53 283 LYS A N 1
ATOM 2307 C CA . LYS A 1 283 ? -1.356 -19.165 -6.706 1.00 60.53 283 LYS A CA 1
ATOM 2308 C C . LYS A 1 283 ? -1.161 -19.658 -8.140 1.00 60.53 283 LYS A C 1
ATOM 2310 O O . LYS A 1 283 ? -0.116 -20.229 -8.414 1.00 60.53 283 LYS A O 1
ATOM 2315 N N . GLU A 1 284 ? -2.098 -19.350 -9.039 1.00 55.53 284 GLU A N 1
ATOM 2316 C CA . GLU A 1 284 ? -1.990 -19.631 -10.483 1.00 55.53 284 GLU A CA 1
ATOM 2317 C C . GLU A 1 284 ? -0.803 -18.908 -11.149 1.00 55.53 284 GLU A C 1
ATOM 2319 O O . GLU A 1 284 ? -0.268 -19.378 -12.143 1.00 55.53 284 GLU A O 1
ATOM 2324 N N . PHE A 1 285 ? -0.373 -17.764 -10.611 1.00 53.66 285 PHE A N 1
ATOM 2325 C CA . PHE A 1 285 ? 0.802 -17.030 -11.093 1.00 53.66 285 PHE A CA 1
ATOM 2326 C C . PHE A 1 285 ? 2.136 -17.630 -10.617 1.00 53.66 285 PHE A C 1
ATOM 2328 O O . PHE A 1 285 ? 3.155 -17.455 -11.289 1.00 53.66 285 PHE A O 1
ATOM 2335 N N . LEU A 1 286 ? 2.151 -18.243 -9.427 1.00 48.88 286 LEU A N 1
ATOM 2336 C CA . LEU A 1 286 ? 3.344 -18.846 -8.821 1.00 48.88 286 LEU A CA 1
ATOM 2337 C C . LEU A 1 286 ? 3.598 -20.293 -9.273 1.00 48.88 286 LEU A C 1
ATOM 2339 O O . LEU A 1 286 ? 4.722 -20.766 -9.103 1.00 48.88 286 LEU A O 1
ATOM 2343 N N . SER A 1 287 ? 2.568 -20.984 -9.771 1.00 46.66 287 SER A N 1
ATOM 2344 C CA . SER A 1 287 ? 2.638 -22.313 -10.400 1.00 46.66 287 SER A CA 1
ATOM 2345 C C . SER A 1 287 ? 3.091 -22.234 -11.851 1.00 46.66 287 SER A C 1
ATOM 2347 O O . SER A 1 287 ? 3.911 -23.087 -12.246 1.00 46.66 287 SER A O 1
#